Protein AF-A0A922IFY7-F1 (afdb_monomer_lite)

Foldseek 3Di:
DDPVVLVVVLVVLVVVLVVLVVVLVVLLVVLVVLVVVLVVVVVVVVVVVVVPPPDDDDDVVVVVVVVNVVVSVVSNVVSVVSVVVSVCCCVVPNVVSVVVSVVSVVLVVVLVVVVVVLVVVLVVLVVVLVVLVVQLVVLVVVCVVDVDPVSVVSNVVSVVSNVVSVVVSVVSVCCCVPPVVVVSVVVD

Organism: Schistosoma haematobium (NCBI:txid6185)

Secondary structure (DSSP, 8-state):
--HHHHHHHHHHHHHHHHHHHHHHHHHHHHHHHHHHHHHHHHHHHHHHHHHHTT----THHHHHHHHHHHHHHHHHHHHHHHHHHHHHHIIIIIHHHHHHHHHHHHHHHHHHHHHHHHHHHHHHHHHHHHHHHHHHHHHHHHHHHS--HHHHHHHHHHHHHHHHHHHHHHHHHHHIIIIIHHHHHH--

Radius of gyration: 38.63 Å; chains: 1; bounding box: 82×22×113 Å

Sequence (188 aa):
MNAYCFTYLFTINYLVVSVIEQMTDARQSYSIAIKNICQSFKESVEKVESIKKDSDTNNNNEILYNFWHVFIEKFQNEAELHENVIQETKAKVVTPLQCIVKHRRQQISRLKAFRTSTDYTLKECAEKVNELQSNYAEMYRIHREILQTKAIKDLLNAHNSYVLQLHMTNAMKAYYHKFVLPQLMQVS

Structure (mmCIF, N/CA/C/O backbone):
data_AF-A0A922IFY7-F1
#
_entry.id   AF-A0A922IFY7-F1
#
loop_
_atom_site.group_PDB
_atom_site.id
_atom_site.type_symbol
_atom_site.label_atom_id
_atom_site.label_alt_id
_atom_site.label_comp_id
_atom_site.label_asym_id
_atom_site.label_entity_id
_atom_site.label_seq_id
_atom_site.pdbx_PDB_ins_code
_atom_site.Cartn_x
_atom_site.Cartn_y
_atom_site.Cartn_z
_atom_site.occupancy
_atom_site.B_iso_or_equiv
_atom_site.auth_seq_id
_atom_site.auth_comp_id
_atom_site.auth_asym_id
_atom_site.auth_atom_id
_atom_site.pdbx_PDB_model_num
ATOM 1 N N . MET A 1 1 ? -7.339 4.332 -17.441 1.00 44.00 1 MET A N 1
ATOM 2 C CA . MET A 1 1 ? -7.991 4.231 -16.118 1.00 44.00 1 MET A CA 1
ATOM 3 C C . MET A 1 1 ? -7.113 4.983 -15.127 1.00 44.00 1 MET A C 1
ATOM 5 O O . MET A 1 1 ? -5.921 4.726 -15.070 1.00 44.00 1 MET A O 1
ATOM 9 N N . ASN A 1 2 ? -7.650 6.055 -14.548 1.00 42.38 2 ASN A N 1
ATOM 10 C CA . ASN A 1 2 ? -6.908 7.256 -14.154 1.00 42.38 2 ASN A CA 1
ATOM 11 C C . ASN A 1 2 ? -6.213 7.153 -12.786 1.00 42.38 2 ASN A C 1
ATOM 13 O O . ASN A 1 2 ? -6.833 6.719 -11.821 1.00 42.38 2 ASN A O 1
ATOM 17 N N . ALA A 1 3 ? -4.989 7.687 -12.671 1.00 49.66 3 ALA A N 1
ATOM 18 C CA . ALA A 1 3 ? -4.271 7.881 -11.399 1.00 49.66 3 ALA A CA 1
ATOM 19 C C . ALA A 1 3 ? -5.111 8.615 -10.329 1.00 49.66 3 ALA A C 1
ATOM 21 O O . ALA A 1 3 ? -4.930 8.390 -9.135 1.00 49.66 3 ALA A O 1
ATOM 22 N N . TYR A 1 4 ? -6.076 9.426 -10.773 1.00 49.81 4 TYR A N 1
ATOM 23 C CA . TYR A 1 4 ? -7.080 10.103 -9.951 1.00 49.81 4 TYR A CA 1
ATOM 24 C C . TYR A 1 4 ? -8.018 9.151 -9.198 1.00 49.81 4 TYR A C 1
ATOM 26 O O . TYR A 1 4 ? -8.420 9.451 -8.081 1.00 49.81 4 TYR A O 1
ATOM 34 N N . CYS A 1 5 ? -8.350 7.991 -9.770 1.00 53.47 5 CYS A N 1
ATOM 35 C CA . CYS A 1 5 ? -9.208 7.005 -9.114 1.00 53.47 5 CYS A CA 1
ATOM 36 C C . CYS A 1 5 ? -8.486 6.366 -7.913 1.00 53.47 5 CYS A C 1
ATOM 38 O O . CYS A 1 5 ? -9.091 6.122 -6.873 1.00 53.47 5 CYS A O 1
ATOM 40 N N . PHE A 1 6 ? -7.164 6.196 -8.023 1.00 57.84 6 PHE A N 1
ATOM 41 C CA . PHE A 1 6 ? -6.330 5.563 -7.002 1.00 57.84 6 PHE A CA 1
ATOM 42 C C . PHE A 1 6 ? -6.061 6.456 -5.791 1.00 57.84 6 PHE A C 1
ATOM 44 O O . PHE A 1 6 ? -6.159 6.014 -4.647 1.00 57.84 6 PHE A O 1
ATOM 51 N N . THR A 1 7 ? -5.755 7.734 -6.029 1.00 63.16 7 THR A N 1
ATOM 52 C CA . THR A 1 7 ? -5.649 8.727 -4.954 1.00 63.16 7 THR A CA 1
ATOM 53 C C . THR A 1 7 ? -6.988 8.935 -4.261 1.00 63.16 7 THR A C 1
ATOM 55 O O . THR A 1 7 ? -7.019 9.012 -3.039 1.00 63.16 7 THR A O 1
ATOM 58 N N . TYR A 1 8 ? -8.092 8.950 -5.008 1.00 65.56 8 TYR A N 1
ATOM 59 C CA . TYR A 1 8 ? -9.428 9.123 -4.444 1.00 65.56 8 TYR A CA 1
ATOM 60 C C . TYR A 1 8 ? -9.837 7.954 -3.535 1.00 65.56 8 TYR A C 1
ATOM 62 O O . TYR A 1 8 ? -10.227 8.174 -2.389 1.00 65.56 8 TYR A O 1
ATOM 70 N N . LEU A 1 9 ? -9.651 6.707 -3.985 1.00 65.69 9 LEU A N 1
ATOM 71 C CA . LEU A 1 9 ? -9.907 5.515 -3.168 1.00 65.69 9 LEU A CA 1
ATOM 72 C C . LEU A 1 9 ? -9.020 5.463 -1.918 1.00 65.69 9 LEU A C 1
ATOM 74 O O . LEU A 1 9 ? -9.498 5.093 -0.847 1.00 65.69 9 LEU A O 1
ATOM 78 N N . PHE A 1 10 ? -7.743 5.838 -2.022 1.00 69.81 10 PHE A N 1
ATOM 79 C CA . PHE A 1 10 ? -6.849 5.892 -0.864 1.00 69.81 10 PHE A CA 1
ATOM 80 C C . PHE A 1 10 ? -7.310 6.933 0.167 1.00 69.81 10 PHE A C 1
ATOM 82 O O . PHE A 1 10 ? -7.395 6.619 1.355 1.00 69.81 10 PHE A O 1
ATOM 89 N N . THR A 1 11 ? -7.672 8.136 -0.286 1.00 75.44 11 THR A N 1
ATOM 90 C CA . THR A 1 11 ? -8.198 9.203 0.575 1.00 75.44 11 THR A CA 1
ATOM 91 C C . THR A 1 11 ? -9.499 8.789 1.256 1.00 75.44 11 THR A C 1
ATOM 93 O O . THR A 1 11 ? -9.649 9.021 2.451 1.00 75.44 11 THR A O 1
ATOM 96 N N . ILE A 1 12 ? -10.406 8.114 0.541 1.00 80.00 12 ILE A N 1
ATOM 97 C CA . ILE A 1 12 ? -11.648 7.593 1.129 1.00 80.00 12 ILE A CA 1
ATOM 98 C C . ILE A 1 12 ? -11.349 6.569 2.223 1.00 80.00 12 ILE A C 1
ATOM 100 O O . ILE A 1 12 ? -11.901 6.674 3.310 1.00 80.00 12 ILE A O 1
ATOM 104 N N . ASN A 1 13 ? -10.464 5.598 1.977 1.00 79.81 13 ASN A N 1
ATOM 105 C CA . ASN A 1 13 ? -10.157 4.575 2.983 1.00 79.81 13 ASN A CA 1
ATOM 106 C C . ASN A 1 13 ? -9.519 5.181 4.242 1.00 79.81 13 ASN A C 1
ATOM 108 O O . ASN A 1 13 ? -9.856 4.781 5.352 1.00 79.81 13 ASN A O 1
ATOM 112 N N . TYR A 1 14 ? -8.636 6.170 4.081 1.00 82.31 14 TYR A N 1
ATOM 113 C CA . TYR A 1 14 ? -8.057 6.893 5.213 1.00 82.31 14 TYR A CA 1
ATOM 114 C C . TYR A 1 14 ? -9.114 7.696 5.986 1.00 82.31 14 TYR A C 1
ATOM 116 O O . TYR A 1 14 ? -9.152 7.652 7.214 1.00 82.31 14 TYR A O 1
ATOM 124 N N . LEU A 1 15 ? -10.002 8.389 5.267 1.00 86.88 15 LEU A N 1
ATOM 125 C CA . LEU A 1 15 ? -11.100 9.145 5.862 1.00 86.88 15 LEU A CA 1
ATOM 126 C C . LEU A 1 15 ? -12.041 8.230 6.652 1.00 86.88 15 LEU A C 1
ATOM 128 O O . LEU A 1 15 ? -12.399 8.555 7.777 1.00 86.88 15 LEU A O 1
ATOM 132 N N . VAL A 1 16 ? -12.396 7.069 6.096 1.00 86.50 16 VAL A N 1
ATOM 133 C CA . VAL A 1 16 ? -13.258 6.082 6.759 1.00 86.50 16 VAL A CA 1
ATOM 134 C C . VAL A 1 16 ? -12.623 5.580 8.055 1.00 86.50 16 VAL A C 1
ATOM 136 O O . VAL A 1 16 ? -13.303 5.560 9.076 1.00 86.50 16 VAL A O 1
ATOM 139 N N . VAL A 1 17 ? -11.327 5.240 8.055 1.00 88.19 17 VAL A N 1
ATOM 140 C CA . VAL A 1 17 ? -10.617 4.847 9.288 1.00 88.19 17 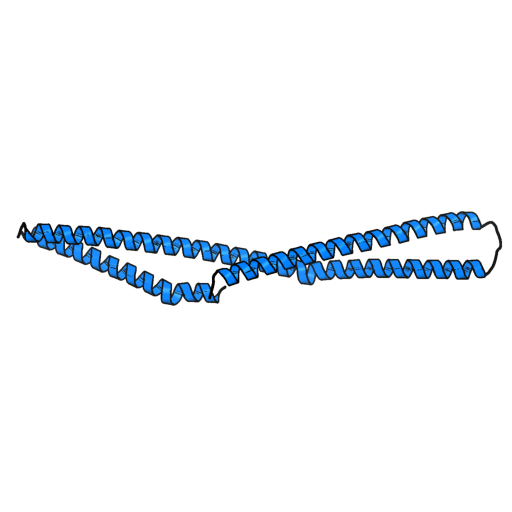VAL A CA 1
ATOM 141 C C . VAL A 1 17 ? -10.680 5.964 10.331 1.00 88.19 17 VAL A C 1
ATOM 143 O O . VAL A 1 17 ? -11.059 5.705 11.468 1.00 88.19 17 VAL A O 1
ATOM 146 N N . SER A 1 18 ? -10.398 7.207 9.931 1.00 88.94 18 SER A N 1
ATOM 147 C CA . SER A 1 18 ? -10.428 8.356 10.843 1.00 88.94 18 SER A CA 1
ATOM 148 C C . SER A 1 18 ? -11.821 8.625 11.421 1.00 88.94 18 SER A C 1
ATOM 150 O O . SER A 1 18 ? -11.948 8.921 12.607 1.00 88.94 18 SER A O 1
ATOM 152 N N . VAL A 1 19 ? -12.878 8.500 10.612 1.00 90.81 19 VAL A N 1
ATOM 153 C CA . VAL A 1 19 ? -14.264 8.657 11.079 1.00 90.81 19 VAL A CA 1
ATOM 154 C C . VAL A 1 19 ? -14.625 7.555 12.075 1.00 90.81 19 VAL A C 1
ATOM 156 O O . VAL A 1 19 ? -15.218 7.844 13.110 1.00 90.81 19 VAL A O 1
ATOM 159 N N . ILE A 1 20 ? -14.246 6.303 11.803 1.00 90.50 20 ILE A N 1
ATOM 160 C CA . ILE A 1 20 ? -14.529 5.179 12.707 1.00 90.50 20 ILE A CA 1
ATOM 161 C C . ILE A 1 20 ? -13.778 5.344 14.032 1.00 90.50 20 ILE A C 1
ATOM 163 O O . ILE A 1 20 ? -14.362 5.092 15.085 1.00 90.50 20 ILE A O 1
ATOM 167 N N . GLU A 1 21 ? -12.525 5.799 14.009 1.00 89.56 21 GLU A N 1
ATOM 168 C CA . GLU A 1 21 ? -11.759 6.115 15.222 1.00 89.56 21 GLU A CA 1
ATOM 169 C C . GLU A 1 21 ? -12.470 7.188 16.057 1.00 89.56 21 GLU A C 1
ATOM 171 O O . GLU A 1 21 ? -12.775 6.940 17.221 1.00 89.56 21 GLU A O 1
ATOM 176 N N . GLN A 1 22 ? -12.874 8.305 15.444 1.00 91.31 22 GLN A N 1
ATOM 177 C CA . GLN A 1 22 ? -13.623 9.366 16.131 1.00 91.31 22 GLN A CA 1
ATOM 178 C C . GLN A 1 22 ? -14.954 8.871 16.720 1.00 91.31 22 GLN A C 1
ATOM 180 O O . GLN A 1 22 ? -15.304 9.212 17.849 1.00 91.31 22 GLN A O 1
ATOM 185 N N . MET A 1 23 ? -15.700 8.040 15.983 1.00 90.38 23 MET A N 1
ATOM 186 C CA . MET A 1 23 ? -16.936 7.429 16.492 1.00 90.38 23 MET A CA 1
ATOM 187 C C . MET A 1 23 ? -16.667 6.500 17.678 1.00 90.38 23 MET A C 1
ATOM 189 O O . MET A 1 23 ? -17.475 6.423 18.605 1.00 90.38 23 MET A O 1
ATOM 193 N N . THR A 1 24 ? -15.547 5.783 17.644 1.00 91.44 24 THR A N 1
ATOM 194 C CA . THR A 1 24 ? -15.147 4.858 18.703 1.00 91.44 24 THR A CA 1
ATOM 195 C C . THR A 1 24 ? -14.728 5.619 19.960 1.00 91.44 24 THR A C 1
ATOM 197 O O . THR A 1 24 ? -15.157 5.260 21.054 1.00 91.44 24 THR A O 1
ATOM 200 N N . ASP A 1 25 ? -13.988 6.716 19.808 1.00 91.50 25 ASP A N 1
ATOM 201 C CA . ASP A 1 25 ? -13.590 7.596 20.909 1.00 91.50 25 ASP A CA 1
ATOM 202 C C . ASP A 1 25 ? -14.804 8.270 21.559 1.00 91.50 25 ASP A C 1
ATOM 204 O O . ASP A 1 25 ? -14.934 8.271 22.783 1.00 91.50 25 ASP A O 1
ATOM 208 N N . ALA A 1 26 ? -15.758 8.753 20.757 1.00 92.31 26 ALA A N 1
ATOM 209 C CA . ALA A 1 26 ? -17.004 9.320 21.271 1.00 92.31 26 ALA A CA 1
ATOM 210 C C . ALA A 1 26 ? -17.813 8.295 22.089 1.00 92.31 26 ALA A C 1
ATOM 212 O O . ALA A 1 26 ? -18.315 8.610 23.172 1.00 92.31 26 ALA A O 1
ATOM 213 N N . ARG A 1 27 ? -17.905 7.045 21.610 1.00 91.12 27 ARG A N 1
ATOM 214 C CA . ARG A 1 27 ? -18.545 5.947 22.358 1.00 91.12 27 ARG A CA 1
ATOM 215 C C . ARG A 1 27 ? -17.790 5.620 23.647 1.00 91.12 27 ARG A C 1
ATOM 217 O O . ARG A 1 27 ? -18.432 5.347 24.658 1.00 91.12 27 ARG A O 1
ATOM 224 N N . GLN A 1 28 ? -16.458 5.672 23.629 1.00 92.62 28 GLN A N 1
ATOM 225 C CA . GLN A 1 28 ? -15.626 5.447 24.812 1.00 92.62 28 GLN A CA 1
ATOM 226 C C . GLN A 1 28 ? -15.921 6.503 25.881 1.00 92.62 28 GLN A C 1
ATOM 228 O O . GLN A 1 28 ? -16.179 6.158 27.033 1.00 92.62 28 GLN A O 1
ATOM 233 N N . SER A 1 29 ? -15.950 7.785 25.497 1.00 93.50 29 SER A N 1
ATOM 234 C CA . SER A 1 29 ? -16.289 8.883 26.408 1.00 93.50 29 SER A CA 1
ATOM 235 C C . SER A 1 29 ? -17.688 8.726 27.005 1.00 93.50 29 SER A C 1
ATOM 237 O O . SER A 1 29 ? -17.866 8.933 28.204 1.00 93.50 29 SER A O 1
ATOM 239 N N . TYR A 1 30 ? -18.667 8.308 26.197 1.00 91.75 30 TYR A N 1
ATOM 240 C CA . TYR A 1 30 ? -20.029 8.039 26.660 1.00 91.75 30 TYR A CA 1
ATOM 241 C C . TYR A 1 30 ? -20.092 6.890 27.680 1.00 91.75 30 TYR A C 1
ATOM 243 O O . TYR A 1 30 ? -20.661 7.061 28.759 1.00 91.75 30 TYR A O 1
ATOM 251 N N . SER A 1 31 ? -19.457 5.748 27.384 1.00 93.31 31 SER A N 1
ATOM 252 C CA . SER A 1 31 ? -19.405 4.598 28.302 1.00 93.31 31 SER A CA 1
ATOM 253 C C . SER A 1 31 ? -18.751 4.972 29.639 1.00 93.31 31 SER A C 1
ATOM 255 O O . SER A 1 31 ? -19.282 4.649 30.703 1.00 93.31 31 SER A O 1
ATOM 257 N N . ILE A 1 32 ? -17.644 5.724 29.604 1.00 93.44 32 ILE A N 1
ATOM 258 C CA . ILE A 1 32 ? -16.958 6.210 30.812 1.00 93.44 32 ILE A CA 1
ATOM 259 C C . ILE A 1 32 ? -17.870 7.135 31.628 1.00 93.44 32 ILE A C 1
ATOM 261 O O . ILE A 1 32 ? -17.966 6.979 32.845 1.00 93.44 32 ILE A O 1
ATOM 265 N N . ALA A 1 33 ? -18.568 8.070 30.977 1.00 94.31 33 ALA A N 1
ATOM 266 C CA . ALA A 1 33 ? -19.476 8.986 31.662 1.00 94.31 33 ALA A CA 1
ATOM 267 C C . ALA A 1 33 ? -20.602 8.236 32.391 1.00 94.31 33 ALA A C 1
ATOM 269 O O . ALA A 1 33 ? -20.863 8.518 33.561 1.00 94.31 33 ALA A O 1
ATOM 270 N N . ILE A 1 34 ? -21.217 7.238 31.746 1.00 92.25 34 ILE A N 1
ATOM 271 C CA . ILE A 1 34 ? -22.254 6.413 32.381 1.00 92.25 34 ILE A CA 1
ATOM 272 C C . ILE A 1 34 ? -21.694 5.627 33.564 1.00 92.25 34 ILE A C 1
ATOM 274 O O . ILE A 1 34 ? -22.312 5.623 34.630 1.00 92.25 34 ILE A O 1
ATOM 278 N N . LYS A 1 35 ? -20.526 4.990 33.410 1.00 91.81 35 LYS A N 1
ATOM 279 C CA . LYS A 1 35 ? -19.884 4.237 34.500 1.00 91.81 3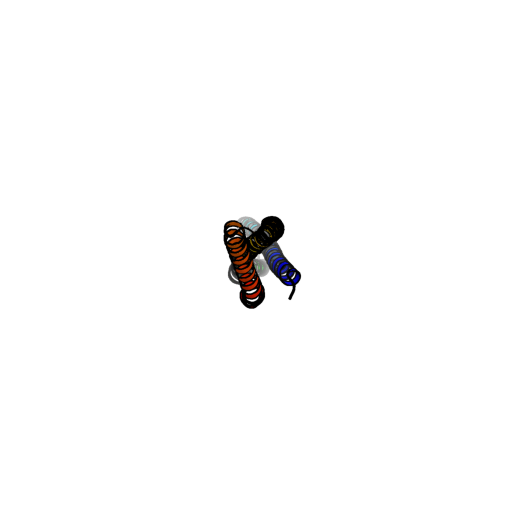5 LYS A CA 1
ATOM 280 C C . LYS A 1 35 ? -19.636 5.125 35.718 1.00 91.81 35 LYS A C 1
ATOM 282 O O . LYS A 1 35 ? -19.969 4.722 36.829 1.00 91.81 35 LYS A O 1
ATOM 287 N N . ASN A 1 36 ? -19.147 6.346 35.504 1.00 92.75 36 ASN A N 1
ATOM 288 C CA . ASN A 1 36 ? -18.911 7.312 36.577 1.00 92.75 36 ASN A CA 1
ATOM 289 C C . ASN A 1 36 ? -20.211 7.727 37.277 1.00 92.75 36 ASN A C 1
ATOM 291 O O . ASN A 1 36 ? -20.264 7.716 38.502 1.00 92.75 36 ASN A O 1
ATOM 295 N N . ILE A 1 37 ? -21.272 8.035 36.521 1.00 91.69 37 ILE A N 1
ATOM 296 C CA . ILE A 1 37 ? -22.585 8.385 37.092 1.00 91.69 37 ILE A CA 1
ATOM 297 C C . ILE A 1 37 ? -23.132 7.225 37.930 1.00 91.69 37 ILE A C 1
ATOM 299 O O . ILE A 1 37 ? -23.565 7.434 39.064 1.00 91.69 37 ILE A O 1
ATOM 303 N N . CYS A 1 38 ? -23.073 5.999 37.403 1.00 90.44 38 CYS A N 1
ATOM 304 C CA . CYS A 1 38 ? -23.529 4.809 38.117 1.00 90.44 38 CYS A CA 1
ATOM 305 C C . CYS A 1 38 ? -22.735 4.590 39.411 1.00 90.44 38 CYS A C 1
ATOM 307 O O . CYS A 1 38 ? -23.323 4.273 40.442 1.00 90.44 38 CYS A O 1
ATOM 309 N N . GLN A 1 39 ? -21.416 4.788 39.369 1.00 89.88 39 GLN A N 1
ATOM 310 C CA . GLN A 1 39 ? -20.538 4.647 40.528 1.00 89.88 39 GLN A CA 1
ATOM 311 C C . GLN A 1 39 ? -20.835 5.704 41.600 1.00 89.88 39 GLN A C 1
ATOM 313 O O . GLN A 1 39 ? -21.054 5.355 42.757 1.00 89.88 39 GLN A O 1
ATOM 318 N N . SER A 1 40 ? -20.935 6.982 41.219 1.00 89.50 40 SER A N 1
ATOM 319 C CA . SER A 1 40 ? -21.286 8.062 42.151 1.00 89.50 40 SER A CA 1
ATOM 320 C C . SER A 1 40 ? -22.664 7.856 42.782 1.00 89.50 40 SER A C 1
ATOM 322 O O . SER A 1 40 ? -22.859 8.147 43.964 1.00 89.50 40 SER A O 1
ATOM 324 N N . PHE A 1 41 ? -23.628 7.340 42.014 1.00 86.44 41 PHE A N 1
ATOM 325 C CA . PHE A 1 41 ? -24.951 7.024 42.536 1.00 86.44 41 PHE A CA 1
ATOM 326 C C . PHE A 1 41 ? -24.907 5.866 43.543 1.00 86.44 41 PHE A C 1
ATOM 328 O O . PHE A 1 41 ? -25.467 6.009 44.628 1.00 86.44 41 PHE A O 1
ATOM 335 N N . LYS A 1 42 ? -24.190 4.769 43.247 1.00 85.31 42 LYS A N 1
ATOM 336 C CA . LYS A 1 42 ? -23.995 3.652 44.193 1.00 85.31 42 LYS A CA 1
ATOM 337 C C . LYS A 1 42 ? -23.375 4.121 45.509 1.00 85.31 42 LYS A C 1
ATOM 339 O O . LYS A 1 42 ? -23.936 3.860 46.567 1.00 85.31 42 LYS A O 1
ATOM 344 N N . GLU A 1 43 ? -22.300 4.903 45.442 1.00 85.81 43 GLU A N 1
ATOM 345 C CA . GLU A 1 43 ? -21.640 5.467 46.628 1.00 85.81 43 GLU A CA 1
ATOM 346 C C . GLU A 1 43 ? -22.567 6.376 47.446 1.00 85.81 43 GLU A C 1
ATOM 348 O O . GLU A 1 43 ? -22.477 6.436 48.672 1.00 85.81 43 GLU A O 1
ATOM 353 N N . SER A 1 44 ? -23.461 7.106 46.776 1.00 82.88 44 SER A N 1
ATOM 354 C CA . SER A 1 44 ? -24.429 7.984 47.437 1.00 82.88 44 SER A CA 1
ATOM 355 C C . SER A 1 44 ? -25.526 7.178 48.136 1.00 82.88 44 SER A C 1
ATOM 357 O O . SER A 1 44 ? -25.915 7.517 49.252 1.00 82.88 44 SER A O 1
ATOM 359 N N . VAL A 1 45 ? -25.992 6.093 47.513 1.00 76.38 45 VAL A N 1
ATOM 360 C CA . VAL A 1 45 ? -26.980 5.176 48.095 1.00 76.38 45 VAL A CA 1
ATOM 361 C C . VAL A 1 45 ? -26.399 4.435 49.301 1.00 76.38 45 VAL A C 1
ATOM 363 O O . VAL A 1 45 ? -27.013 4.473 50.363 1.00 76.38 45 VAL A O 1
ATOM 366 N N . GLU A 1 46 ? -25.193 3.867 49.198 1.00 76.12 46 GLU A N 1
ATOM 367 C CA . GLU A 1 46 ? -24.513 3.171 50.308 1.00 76.12 46 GLU A CA 1
ATOM 368 C C . GLU A 1 46 ? -24.274 4.095 51.519 1.00 76.12 46 GLU A C 1
ATOM 370 O O . GLU A 1 46 ? -24.460 3.702 52.677 1.00 76.12 46 GLU A O 1
ATOM 375 N N . LYS A 1 47 ? -23.933 5.369 51.270 1.00 74.00 47 LYS A N 1
ATOM 376 C CA . LYS A 1 47 ? -23.823 6.390 52.326 1.00 74.00 47 LYS A CA 1
ATOM 377 C C . LYS A 1 47 ? -25.157 6.647 53.023 1.00 74.00 47 LYS A C 1
ATOM 379 O O . LYS A 1 47 ? -25.180 6.772 54.240 1.00 74.00 47 LYS A O 1
ATOM 384 N N . VAL A 1 48 ? -26.267 6.702 52.291 1.00 69.06 48 VAL A N 1
ATOM 385 C CA . VAL A 1 48 ? -27.604 6.908 52.878 1.00 69.06 48 VAL A CA 1
ATOM 386 C C . VAL A 1 48 ? -28.088 5.658 53.622 1.00 69.06 48 VAL A C 1
ATOM 388 O O . VAL A 1 48 ? -28.767 5.771 54.641 1.00 69.06 48 VAL A O 1
ATOM 391 N N . GLU A 1 49 ? -27.713 4.467 53.159 1.00 63.78 49 GLU A N 1
ATOM 392 C CA . GLU A 1 49 ? -28.051 3.187 53.789 1.00 63.78 49 GLU A CA 1
ATOM 393 C C . GLU A 1 49 ? -27.338 2.989 55.132 1.00 63.78 49 GLU A C 1
ATOM 395 O O . GLU A 1 49 ? -27.955 2.546 56.101 1.00 63.78 49 GLU A O 1
ATOM 400 N N . SER A 1 50 ? -26.067 3.395 55.231 1.00 59.88 50 SER A N 1
ATOM 401 C CA . SER A 1 50 ? -25.331 3.362 56.505 1.00 59.88 50 SER A CA 1
ATOM 402 C C . SER A 1 50 ? -25.927 4.286 57.577 1.00 59.88 50 SER A C 1
ATOM 404 O O . SER A 1 50 ? -25.764 4.011 58.762 1.00 59.88 50 SER A O 1
ATOM 406 N N . ILE A 1 51 ? -26.681 5.317 57.175 1.00 58.72 51 ILE A N 1
ATOM 407 C CA . ILE A 1 51 ? -27.392 6.250 58.067 1.00 58.72 51 ILE A CA 1
ATOM 408 C C . ILE A 1 51 ? -28.769 5.703 58.505 1.00 58.72 51 ILE A C 1
ATOM 410 O O . ILE A 1 51 ? -29.273 6.083 59.556 1.00 58.72 51 ILE A O 1
ATOM 414 N N . LYS A 1 52 ? -29.400 4.810 57.725 1.00 57.16 52 LYS A N 1
ATOM 415 C CA . LYS A 1 52 ? -30.782 4.331 57.954 1.00 57.16 52 LYS A CA 1
ATOM 416 C C . LYS A 1 52 ? -30.912 3.022 58.742 1.00 57.16 52 LYS A C 1
ATOM 418 O O . LYS A 1 52 ? -32.037 2.616 59.022 1.00 57.16 52 LYS A O 1
ATOM 423 N N . LYS A 1 53 ? -29.809 2.379 59.141 1.00 52.75 53 LYS A N 1
ATOM 424 C CA . LYS A 1 53 ? -29.841 1.157 59.976 1.00 52.75 53 LYS A CA 1
ATOM 425 C C . LYS A 1 53 ? -30.470 1.346 61.370 1.00 52.75 53 LYS A C 1
ATOM 427 O O . LYS A 1 53 ? -30.681 0.349 62.050 1.00 52.75 53 LYS A O 1
ATOM 432 N N . ASP A 1 54 ? -30.830 2.573 61.748 1.00 50.38 54 ASP A N 1
ATOM 433 C CA . ASP A 1 54 ? -31.406 2.913 63.055 1.00 50.38 54 ASP A CA 1
ATOM 434 C C . ASP A 1 54 ? -32.940 3.092 63.074 1.00 50.38 54 ASP A C 1
ATOM 436 O O . ASP A 1 54 ? -33.498 3.370 64.135 1.00 50.38 54 ASP A O 1
ATOM 440 N N . SER A 1 55 ? -33.667 2.940 61.955 1.00 54.03 55 SER A N 1
ATOM 441 C CA . SER A 1 55 ? -35.129 3.143 61.959 1.00 54.03 55 SER A CA 1
ATOM 442 C C . SER A 1 55 ? -35.913 2.110 61.148 1.00 54.03 55 SER A C 1
ATOM 444 O O . SER A 1 55 ? -35.818 2.067 59.920 1.00 54.03 55 SER A O 1
ATOM 446 N N . ASP A 1 56 ? -36.764 1.350 61.841 1.00 52.69 56 ASP A N 1
ATOM 447 C CA . ASP A 1 56 ? -37.789 0.473 61.274 1.00 52.69 56 ASP A CA 1
ATOM 448 C C . ASP A 1 56 ? -38.779 1.271 60.412 1.00 52.69 56 ASP A C 1
ATOM 450 O O . ASP A 1 56 ? -39.676 1.953 60.916 1.00 52.69 56 ASP A O 1
ATOM 454 N N . THR A 1 57 ? -38.638 1.225 59.083 1.00 52.94 57 THR A N 1
ATOM 455 C CA . THR A 1 57 ? -39.678 1.725 58.169 1.00 52.94 57 THR A CA 1
ATOM 456 C C . THR A 1 57 ? -39.660 1.022 56.799 1.00 52.94 57 THR A C 1
ATOM 458 O O . THR A 1 57 ? -38.960 1.430 55.878 1.00 52.94 57 THR A O 1
ATOM 461 N N . ASN A 1 58 ? -40.563 0.043 56.663 1.00 59.75 58 ASN A N 1
ATOM 462 C CA . ASN A 1 58 ? -41.645 0.005 55.665 1.00 59.75 58 ASN A CA 1
ATOM 463 C C . ASN A 1 58 ? -41.329 -0.361 54.185 1.00 59.75 58 ASN A C 1
ATOM 465 O O . ASN A 1 58 ? -40.567 0.303 53.487 1.00 59.75 58 ASN A O 1
ATOM 469 N N . ASN A 1 59 ? -42.076 -1.359 53.696 1.00 61.34 59 ASN A N 1
ATOM 470 C CA . ASN A 1 59 ? -42.068 -2.056 52.393 1.00 61.34 59 ASN A CA 1
ATOM 471 C C . ASN A 1 59 ? -41.925 -1.152 51.134 1.00 61.34 59 ASN A C 1
ATOM 473 O O . ASN A 1 59 ? -41.344 -1.540 50.125 1.00 61.34 59 ASN A O 1
ATOM 477 N N . ASN A 1 60 ? -42.390 0.102 51.188 1.00 65.19 60 ASN A N 1
ATOM 478 C CA . ASN A 1 60 ? -42.255 1.061 50.078 1.00 65.19 60 ASN A CA 1
ATOM 479 C C . ASN A 1 60 ? -40.805 1.517 49.829 1.00 65.19 60 ASN A C 1
ATOM 481 O O . ASN A 1 60 ? -40.450 1.823 48.690 1.00 65.19 60 ASN A O 1
ATOM 485 N N . ASN A 1 61 ? -39.962 1.556 50.867 1.00 73.44 61 ASN A N 1
ATOM 486 C CA . ASN A 1 61 ? -38.540 1.881 50.721 1.00 73.44 61 ASN A CA 1
ATOM 487 C C . ASN A 1 61 ? -37.784 0.765 49.988 1.00 73.44 61 ASN A C 1
ATOM 489 O O . ASN A 1 61 ? -36.876 1.055 49.213 1.00 73.44 61 ASN A O 1
ATOM 493 N N . GLU A 1 62 ? -38.199 -0.487 50.182 1.00 75.75 62 GLU A N 1
ATOM 494 C CA . GLU A 1 62 ? -37.628 -1.662 49.522 1.00 75.75 62 GLU A CA 1
ATOM 495 C C . GLU A 1 62 ? -37.980 -1.692 48.027 1.00 75.75 62 GLU A C 1
ATOM 497 O O . GLU A 1 62 ? -37.107 -1.907 47.188 1.00 75.75 62 GLU A O 1
ATOM 502 N N . ILE A 1 63 ? -39.227 -1.357 47.668 1.00 81.50 63 ILE A N 1
ATOM 503 C CA . ILE A 1 63 ? -39.653 -1.216 46.264 1.00 81.50 63 ILE A CA 1
ATOM 504 C C . ILE A 1 63 ? -38.861 -0.108 45.557 1.00 81.50 63 ILE A C 1
ATOM 506 O O . ILE A 1 63 ? -38.383 -0.307 44.438 1.00 81.50 63 ILE A O 1
ATOM 510 N N . LEU A 1 64 ? -38.701 1.054 46.201 1.00 79.50 64 LEU A N 1
ATOM 511 C CA . LEU A 1 64 ? -37.941 2.166 45.630 1.00 79.50 64 LEU A CA 1
ATOM 512 C C . LEU A 1 64 ? -36.467 1.781 45.441 1.00 79.50 64 LEU A C 1
ATOM 514 O O . LEU A 1 64 ? -35.887 2.051 44.394 1.00 79.50 64 LEU A O 1
ATOM 518 N N . TYR A 1 65 ? -35.874 1.116 46.435 1.00 79.56 65 TYR A N 1
ATOM 519 C CA . TYR A 1 65 ? -34.495 0.635 46.396 1.00 79.56 65 TYR A CA 1
ATOM 520 C C . TYR A 1 65 ? -34.272 -0.387 45.276 1.00 79.56 65 TYR A C 1
ATOM 522 O O . TYR A 1 65 ? -33.309 -0.276 44.520 1.00 79.56 65 TYR A O 1
ATOM 530 N N . ASN A 1 66 ? -35.203 -1.328 45.106 1.00 83.25 66 ASN A N 1
ATOM 531 C CA . ASN A 1 66 ? -35.172 -2.291 44.010 1.00 83.25 66 ASN A CA 1
ATOM 532 C C . ASN A 1 66 ? -35.268 -1.591 42.641 1.00 83.25 66 ASN A C 1
ATOM 534 O O . ASN A 1 66 ? -34.494 -1.888 41.734 1.00 83.25 66 ASN A O 1
ATOM 538 N N . PHE A 1 67 ? -36.148 -0.592 42.499 1.00 86.25 67 PHE A N 1
ATOM 539 C CA . PHE A 1 67 ? -36.237 0.205 41.272 1.00 86.25 67 PHE A CA 1
ATOM 540 C C . PHE A 1 67 ? -34.916 0.921 40.950 1.00 86.25 67 PHE A C 1
ATOM 542 O O . PHE A 1 67 ? -34.460 0.888 39.806 1.00 86.25 67 PHE A O 1
ATOM 549 N N . TRP A 1 68 ? -34.272 1.523 41.954 1.00 85.25 68 TRP A N 1
ATOM 550 C CA . TRP A 1 68 ? -32.965 2.165 41.795 1.00 85.25 68 TRP A CA 1
ATOM 551 C C . TRP A 1 68 ? -31.865 1.177 41.405 1.00 85.25 68 TRP A C 1
ATOM 553 O O . TRP A 1 68 ? -31.075 1.481 40.512 1.00 85.25 68 TRP A O 1
ATOM 563 N N . HIS A 1 69 ? -31.829 -0.008 42.019 1.00 84.81 69 HIS A N 1
ATOM 564 C CA . HIS A 1 69 ? -30.873 -1.057 41.655 1.00 84.81 69 HIS A CA 1
ATOM 565 C C . HIS A 1 69 ? -31.041 -1.502 40.210 1.00 84.81 69 HIS A C 1
ATOM 567 O O . HIS A 1 69 ? -30.072 -1.468 39.455 1.00 84.81 69 HIS A O 1
ATOM 573 N N . VAL A 1 70 ? -32.269 -1.827 39.796 1.00 89.56 70 VAL A N 1
ATOM 574 C CA . VAL A 1 70 ? -32.563 -2.226 38.411 1.00 89.56 70 VAL A CA 1
ATOM 575 C C . VAL A 1 70 ? -32.202 -1.105 37.434 1.00 89.56 70 VAL A C 1
ATOM 577 O O . VAL A 1 70 ? -31.625 -1.367 36.381 1.00 89.56 70 VAL A O 1
ATOM 580 N N . PHE A 1 71 ? -32.495 0.153 37.773 1.00 87.94 71 PHE A N 1
ATOM 581 C CA . PHE A 1 71 ? -32.121 1.301 36.948 1.00 87.94 71 PHE A CA 1
ATOM 582 C C . PHE A 1 71 ? -30.599 1.389 36.750 1.00 87.94 71 PHE A C 1
ATOM 584 O O . PHE A 1 71 ? -30.131 1.482 35.615 1.00 87.94 71 PHE A O 1
ATOM 591 N N . ILE A 1 72 ? -29.818 1.307 37.828 1.00 89.81 72 ILE A N 1
ATOM 592 C CA . ILE A 1 72 ? -28.352 1.373 37.759 1.00 89.81 72 ILE A CA 1
ATOM 593 C C . ILE A 1 72 ? -27.769 0.170 37.020 1.00 89.81 72 ILE A C 1
ATOM 595 O O . ILE A 1 72 ? -26.890 0.345 36.179 1.00 89.81 72 ILE A O 1
ATOM 599 N N . GLU A 1 73 ? -28.277 -1.033 37.280 1.00 90.19 73 GLU A N 1
ATOM 600 C CA . GLU A 1 73 ? -27.865 -2.251 36.582 1.00 90.19 73 GLU A CA 1
ATOM 601 C C . GLU A 1 73 ? -28.075 -2.118 35.066 1.00 90.19 73 GLU A C 1
ATOM 603 O O . GLU A 1 73 ? -27.181 -2.437 34.282 1.00 90.19 73 GLU A O 1
ATOM 608 N N . LYS A 1 74 ? -29.216 -1.567 34.625 1.00 92.06 74 LYS A N 1
ATOM 609 C CA . LYS A 1 74 ? -29.487 -1.333 33.197 1.00 92.06 74 LYS A CA 1
ATOM 610 C C . LYS A 1 74 ? -28.466 -0.399 32.555 1.00 92.06 74 LYS A C 1
ATOM 612 O O . LYS A 1 74 ? -27.961 -0.717 31.481 1.00 92.06 74 LYS A O 1
ATOM 617 N N . PHE A 1 75 ? -28.134 0.716 33.201 1.00 91.44 75 PHE A N 1
ATOM 618 C CA . PHE A 1 75 ? -27.137 1.651 32.674 1.00 91.44 75 PHE A CA 1
ATOM 619 C C . PHE A 1 75 ? -25.712 1.082 32.707 1.00 91.44 75 PHE A C 1
ATOM 621 O O . PHE A 1 75 ? -24.929 1.348 31.796 1.00 91.44 75 PHE A O 1
ATOM 628 N N . GLN A 1 76 ? -25.370 0.261 33.702 1.00 90.94 76 GLN A N 1
ATOM 629 C CA . GLN A 1 76 ? -24.081 -0.436 33.741 1.00 90.94 76 GLN A CA 1
ATOM 630 C C . GLN A 1 76 ? -23.948 -1.454 32.607 1.00 90.94 76 GLN A C 1
ATOM 632 O O . GLN A 1 76 ? -22.936 -1.443 31.905 1.00 90.94 76 GLN A O 1
ATOM 637 N N . ASN A 1 77 ? -24.993 -2.250 32.373 1.00 91.94 77 ASN A N 1
ATOM 638 C CA . ASN A 1 77 ? -25.053 -3.195 31.260 1.00 91.94 77 ASN A CA 1
ATOM 639 C C . ASN A 1 77 ? -24.952 -2.479 29.901 1.00 91.94 77 ASN A C 1
ATOM 641 O O . ASN A 1 77 ? -24.230 -2.934 29.017 1.00 91.94 77 ASN A O 1
ATOM 645 N N . GLU A 1 78 ? -25.616 -1.330 29.737 1.00 91.00 78 GLU A N 1
ATOM 646 C CA . GLU A 1 78 ? -25.508 -0.509 28.522 1.00 91.00 78 GLU A CA 1
ATOM 647 C C . GLU A 1 78 ? -24.072 0.006 28.317 1.00 91.00 78 GLU A C 1
ATOM 649 O O . GLU A 1 78 ? -23.509 -0.090 27.225 1.00 91.00 78 GLU A O 1
ATOM 654 N N . ALA A 1 79 ? -23.424 0.502 29.376 1.00 91.69 79 ALA A N 1
ATOM 655 C CA . ALA A 1 79 ? -22.043 0.969 29.293 1.00 91.69 79 ALA A CA 1
ATOM 656 C C . ALA A 1 79 ? -21.055 -0.157 28.935 1.00 91.69 79 ALA A C 1
ATOM 658 O O . ALA A 1 79 ? -20.077 0.091 28.221 1.00 91.69 79 ALA A O 1
ATOM 659 N N . GLU A 1 80 ? -21.295 -1.379 29.414 1.00 92.31 80 GLU A N 1
ATOM 660 C CA . GLU A 1 80 ? -20.522 -2.571 29.054 1.00 92.31 80 GLU A CA 1
ATOM 661 C C . GLU A 1 80 ? -20.768 -2.999 27.601 1.00 92.31 80 GLU A C 1
ATOM 663 O O . GLU A 1 80 ? -19.814 -3.274 26.873 1.00 92.31 80 GLU A O 1
ATOM 668 N N . LEU A 1 81 ? -22.017 -2.954 27.129 1.00 93.06 81 LEU A N 1
ATOM 669 C CA . LEU A 1 81 ? -22.348 -3.198 25.725 1.00 93.06 81 LEU A CA 1
ATOM 670 C C . LEU A 1 81 ? -21.609 -2.223 24.797 1.00 93.06 81 LEU A C 1
ATOM 672 O O . LEU A 1 81 ? -21.032 -2.641 23.791 1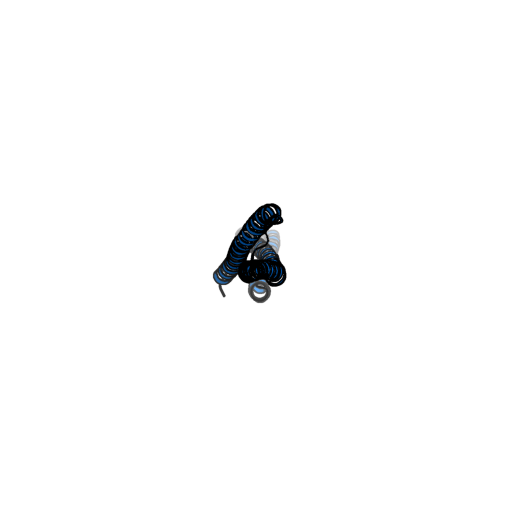.00 93.06 81 LEU A O 1
ATOM 676 N N . HIS A 1 82 ? -21.570 -0.936 25.150 1.00 90.94 82 HIS A N 1
ATOM 677 C CA . HIS A 1 82 ? -20.805 0.063 24.406 1.00 90.94 82 HIS A CA 1
ATOM 678 C C . HIS A 1 82 ? -19.308 -0.258 24.348 1.00 90.94 82 HIS A C 1
ATOM 680 O O . HIS A 1 82 ? -18.706 -0.112 23.282 1.00 90.94 82 HIS A O 1
ATOM 686 N N . GLU A 1 83 ? -18.716 -0.716 25.453 1.00 92.25 83 GLU A N 1
ATOM 687 C CA . GLU A 1 83 ? -17.311 -1.138 25.495 1.00 92.25 83 GLU A CA 1
ATOM 688 C C . GLU A 1 83 ? -17.072 -2.342 24.575 1.00 92.25 83 GLU A C 1
ATOM 690 O O . GLU A 1 83 ? -16.161 -2.318 23.750 1.00 92.25 83 GLU A O 1
ATOM 695 N N . ASN A 1 84 ? -17.940 -3.354 24.624 1.00 94.75 84 ASN A N 1
ATOM 696 C CA . ASN A 1 84 ? -17.843 -4.525 23.752 1.00 94.75 84 ASN A CA 1
ATOM 697 C C . ASN A 1 84 ? -17.914 -4.137 22.268 1.00 94.75 84 ASN A C 1
ATOM 699 O O . ASN A 1 84 ? -17.082 -4.570 21.470 1.00 94.75 84 ASN A O 1
ATOM 703 N N . VAL A 1 85 ? -18.844 -3.250 21.895 1.00 93.75 85 VAL A N 1
ATOM 704 C CA . VAL A 1 85 ? -18.954 -2.731 20.521 1.00 93.75 85 VAL A CA 1
ATOM 705 C C . VAL A 1 85 ? -17.687 -1.985 20.098 1.00 93.75 85 VAL A C 1
ATOM 707 O O . VAL A 1 85 ? -17.241 -2.141 18.960 1.00 93.75 85 VAL A O 1
ATOM 710 N N . ILE A 1 86 ? -17.083 -1.191 20.987 1.00 93.62 86 ILE A N 1
ATOM 711 C CA . ILE A 1 86 ? -15.812 -0.499 20.725 1.00 93.62 86 ILE A CA 1
ATOM 712 C C . ILE A 1 86 ? -14.695 -1.509 20.450 1.00 93.62 86 ILE A C 1
ATOM 714 O O . ILE A 1 86 ? -14.005 -1.390 19.434 1.00 93.62 86 ILE A O 1
ATOM 718 N N . GLN A 1 87 ? -14.529 -2.507 21.321 1.00 94.06 87 GLN A N 1
ATOM 719 C CA . GLN A 1 87 ? -13.480 -3.520 21.187 1.00 94.06 87 GLN A CA 1
ATOM 720 C C . GLN A 1 87 ? -13.645 -4.323 19.892 1.00 94.06 87 GLN A C 1
ATOM 722 O O . GLN A 1 87 ? -12.689 -4.484 19.129 1.00 94.06 87 GLN A O 1
ATOM 727 N N . GLU A 1 88 ? -14.870 -4.752 19.580 1.00 95.62 88 GLU A N 1
ATOM 728 C CA . GLU A 1 88 ? -15.157 -5.455 18.332 1.00 95.62 88 GLU A CA 1
ATOM 729 C C . GLU A 1 88 ? -14.920 -4.584 17.097 1.00 95.62 88 GLU A C 1
ATOM 731 O O . GLU A 1 88 ? -14.332 -5.054 16.124 1.00 95.62 88 GLU A O 1
ATOM 736 N N . THR A 1 89 ? -15.332 -3.315 17.125 1.00 92.56 89 THR A N 1
ATOM 737 C CA . THR A 1 89 ? -15.128 -2.385 16.004 1.00 92.56 89 THR A CA 1
ATOM 738 C C . THR A 1 89 ? -13.638 -2.151 15.759 1.00 92.56 89 THR A C 1
ATOM 740 O O . THR A 1 89 ? -13.182 -2.194 14.612 1.00 92.56 89 THR A O 1
ATOM 743 N N . LYS A 1 90 ? -12.847 -1.974 16.826 1.00 92.25 90 LYS A N 1
ATOM 744 C CA . LYS A 1 90 ? -11.388 -1.845 16.723 1.00 92.25 90 LYS A CA 1
ATOM 745 C C . LYS A 1 90 ? -10.771 -3.089 16.082 1.00 92.25 90 LYS A C 1
ATOM 747 O O . LYS A 1 90 ? -10.069 -2.974 15.077 1.00 92.25 90 LYS A O 1
ATOM 752 N N . ALA A 1 91 ? -11.090 -4.270 16.611 1.00 94.38 91 ALA A N 1
ATOM 753 C CA . ALA A 1 91 ? -10.494 -5.529 16.175 1.00 94.38 91 ALA A CA 1
ATOM 754 C C . ALA A 1 91 ? -10.933 -5.962 14.765 1.00 94.38 91 ALA A C 1
ATOM 756 O O . ALA A 1 91 ? -10.107 -6.417 13.974 1.00 94.38 91 ALA A O 1
ATOM 757 N N . LYS A 1 92 ? -12.224 -5.832 14.438 1.00 93.25 92 LYS A N 1
ATOM 758 C CA . LYS A 1 92 ? -12.812 -6.355 13.192 1.00 93.25 92 LYS A CA 1
ATOM 759 C C . LYS A 1 92 ? -12.795 -5.349 12.042 1.00 93.25 92 LYS A C 1
ATOM 761 O O . LYS A 1 92 ? -12.871 -5.767 10.890 1.00 93.25 92 LYS A O 1
ATOM 766 N N . VAL A 1 93 ? -12.707 -4.047 12.325 1.00 91.19 93 VAL A N 1
ATOM 767 C CA . VAL A 1 93 ? -12.839 -2.998 11.299 1.00 91.19 93 VAL A CA 1
ATOM 768 C C . VAL A 1 93 ? -11.610 -2.098 11.242 1.00 91.19 93 VAL A C 1
ATOM 770 O O . VAL A 1 93 ? -10.955 -2.042 10.201 1.00 91.19 93 VAL A O 1
ATOM 773 N N . VAL A 1 94 ? -11.254 -1.431 12.344 1.00 90.25 94 VAL A N 1
ATOM 774 C CA . VAL A 1 94 ? -10.167 -0.432 12.347 1.00 90.25 94 VAL A CA 1
ATOM 775 C C . VAL A 1 94 ? -8.821 -1.076 12.022 1.00 90.25 94 VAL A C 1
ATOM 777 O O . VAL A 1 94 ? -8.168 -0.675 11.059 1.00 90.25 94 VAL A O 1
ATOM 780 N N . THR A 1 95 ? -8.414 -2.103 12.772 1.00 91.31 95 THR A N 1
ATOM 781 C CA . THR A 1 95 ? -7.104 -2.744 12.585 1.00 91.31 95 THR A CA 1
ATOM 782 C C . THR A 1 95 ? -6.940 -3.364 11.187 1.00 91.31 95 THR A C 1
ATOM 784 O O . THR A 1 95 ? -5.918 -3.099 10.540 1.00 91.31 95 THR A O 1
ATOM 787 N N . PRO A 1 96 ? -7.917 -4.123 10.643 1.00 92.06 96 PRO A N 1
ATOM 788 C CA . PRO A 1 96 ? -7.826 -4.633 9.276 1.00 92.06 96 PRO A CA 1
ATOM 789 C C . PRO A 1 96 ? -7.744 -3.524 8.222 1.00 92.06 96 PRO A C 1
ATOM 791 O O . PRO A 1 96 ? -6.898 -3.596 7.328 1.00 92.06 96 PRO A O 1
ATOM 794 N N . LEU A 1 97 ? -8.561 -2.469 8.333 1.00 88.38 97 LEU A N 1
ATOM 795 C CA . LEU A 1 97 ? -8.524 -1.348 7.389 1.00 88.38 97 LEU A CA 1
ATOM 796 C C . LEU A 1 97 ? -7.192 -0.595 7.443 1.00 88.38 97 LEU A C 1
ATOM 798 O O . LEU A 1 97 ? -6.616 -0.309 6.392 1.00 88.38 97 LEU A O 1
ATOM 802 N N . GLN A 1 98 ? -6.651 -0.332 8.635 1.00 88.12 98 GLN A N 1
ATOM 803 C CA . GLN A 1 98 ? -5.324 0.269 8.799 1.00 88.12 98 GLN A CA 1
ATOM 804 C C . GLN A 1 98 ? -4.236 -0.580 8.122 1.00 88.12 98 GLN A C 1
ATOM 806 O O . GLN A 1 98 ? -3.366 -0.040 7.429 1.00 88.12 98 GLN A O 1
ATOM 811 N N . CYS A 1 99 ? -4.300 -1.908 8.263 1.00 89.69 99 CYS A N 1
ATOM 812 C CA . CYS A 1 99 ? -3.381 -2.829 7.595 1.00 89.69 99 CYS A CA 1
ATOM 813 C C . CYS A 1 99 ? -3.492 -2.732 6.063 1.00 89.69 99 CYS A C 1
ATOM 815 O O . CYS A 1 99 ? -2.480 -2.545 5.379 1.00 89.69 99 CYS A O 1
ATOM 817 N N . ILE A 1 100 ? -4.716 -2.763 5.524 1.00 86.31 100 ILE A N 1
ATOM 818 C CA . ILE A 1 100 ? -4.986 -2.623 4.083 1.00 86.31 100 ILE A CA 1
ATOM 819 C C . ILE A 1 100 ? -4.449 -1.287 3.556 1.00 86.31 100 ILE A C 1
ATOM 821 O O . ILE A 1 100 ? -3.751 -1.257 2.540 1.00 86.31 100 ILE A O 1
ATOM 825 N N . VAL A 1 101 ? -4.728 -0.181 4.251 1.00 86.06 101 VAL A N 1
ATOM 826 C CA . VAL A 1 101 ? -4.261 1.163 3.880 1.00 86.06 101 VAL A CA 1
ATOM 827 C C . VAL A 1 101 ? -2.734 1.227 3.884 1.00 86.06 101 VAL A C 1
ATOM 829 O O . VAL A 1 101 ? -2.136 1.721 2.923 1.00 86.06 101 VAL A O 1
ATOM 832 N N . LYS A 1 102 ? -2.077 0.686 4.917 1.00 85.50 102 LYS A N 1
ATOM 833 C CA . LYS A 1 102 ? -0.610 0.635 5.009 1.00 85.50 102 LYS A CA 1
ATOM 834 C C . LYS A 1 102 ? -0.003 -0.159 3.854 1.00 85.50 102 LYS A C 1
ATOM 836 O O . LYS A 1 102 ? 0.932 0.320 3.209 1.00 85.50 102 LYS A O 1
ATOM 841 N N . HIS A 1 103 ? -0.547 -1.339 3.569 1.00 84.50 103 HIS A N 1
ATOM 842 C CA . HIS A 1 103 ? -0.080 -2.189 2.480 1.00 84.50 103 HIS A CA 1
ATOM 843 C C . HIS A 1 103 ? -0.253 -1.506 1.115 1.00 84.50 103 HIS A C 1
ATOM 845 O O . HIS A 1 103 ? 0.706 -1.401 0.348 1.00 84.50 103 HIS A O 1
ATOM 851 N N . ARG A 1 104 ? -1.431 -0.929 0.845 1.00 81.94 104 ARG A N 1
ATOM 852 C CA . ARG A 1 104 ? -1.690 -0.164 -0.387 1.00 81.94 104 ARG A CA 1
ATOM 853 C C . ARG A 1 104 ? -0.748 1.029 -0.530 1.00 81.94 104 ARG A C 1
ATOM 855 O O . ARG A 1 104 ? -0.212 1.257 -1.610 1.00 81.94 104 ARG A O 1
ATOM 862 N N . ARG A 1 105 ? -0.468 1.760 0.554 1.00 83.81 105 ARG A N 1
ATOM 863 C CA . ARG A 1 105 ? 0.504 2.868 0.545 1.00 83.81 105 ARG A CA 1
ATOM 864 C C . ARG A 1 105 ? 1.897 2.398 0.126 1.00 83.81 105 ARG A C 1
ATOM 866 O O . ARG A 1 105 ? 2.548 3.063 -0.679 1.00 83.81 105 ARG A O 1
ATOM 873 N N . GLN A 1 106 ? 2.356 1.265 0.657 1.00 83.31 106 GLN A N 1
ATOM 874 C CA . GLN A 1 106 ? 3.651 0.687 0.288 1.00 83.31 106 GLN A CA 1
ATOM 875 C C . GLN A 1 106 ? 3.683 0.267 -1.183 1.00 83.31 106 GLN A C 1
ATOM 877 O O . GLN A 1 106 ? 4.650 0.583 -1.877 1.00 83.31 106 GLN A O 1
ATOM 882 N N . GLN A 1 107 ? 2.625 -0.382 -1.674 1.00 81.38 107 GLN A N 1
ATOM 883 C CA . GLN A 1 107 ? 2.513 -0.755 -3.084 1.00 81.38 107 GLN A CA 1
ATOM 884 C C . GLN A 1 107 ? 2.551 0.469 -4.004 1.00 81.38 107 GLN A C 1
ATOM 886 O O . GLN A 1 107 ? 3.364 0.505 -4.923 1.00 81.38 107 GLN A O 1
ATOM 891 N N . ILE A 1 108 ? 1.764 1.510 -3.712 1.00 81.69 108 ILE A N 1
ATOM 892 C CA . ILE A 1 108 ? 1.763 2.765 -4.480 1.00 81.69 108 ILE A CA 1
ATOM 893 C C . ILE A 1 108 ? 3.157 3.401 -4.488 1.00 81.69 108 ILE A C 1
ATOM 895 O O . ILE A 1 108 ? 3.606 3.885 -5.525 1.00 81.69 108 ILE A O 1
ATOM 899 N N . SER A 1 109 ? 3.851 3.411 -3.347 1.00 84.69 109 SER A N 1
ATOM 900 C CA . SER A 1 109 ? 5.209 3.959 -3.252 1.00 84.69 109 SER A CA 1
ATOM 901 C C . SER A 1 109 ? 6.192 3.207 -4.155 1.00 84.69 109 SER A C 1
ATOM 903 O O . SER A 1 109 ? 6.907 3.827 -4.942 1.00 84.69 109 SER A O 1
ATOM 905 N N . ARG A 1 110 ? 6.172 1.867 -4.113 1.00 83.38 110 ARG A N 1
ATOM 906 C CA . ARG A 1 110 ? 7.002 1.014 -4.981 1.00 83.38 110 ARG A CA 1
ATOM 907 C C . ARG A 1 110 ? 6.685 1.235 -6.458 1.00 83.38 110 ARG A C 1
ATOM 909 O O . ARG A 1 110 ? 7.603 1.393 -7.256 1.00 83.38 110 ARG A O 1
ATOM 916 N N . LEU A 1 111 ? 5.400 1.310 -6.802 1.00 82.12 111 LEU A N 1
ATOM 917 C CA . LEU A 1 111 ? 4.928 1.552 -8.165 1.00 82.12 111 LEU A CA 1
ATOM 918 C C . LEU A 1 111 ? 5.421 2.904 -8.699 1.00 82.12 111 LEU A C 1
ATOM 920 O O . LEU A 1 111 ? 5.910 2.993 -9.822 1.00 82.12 111 LEU A O 1
ATOM 924 N N . LYS A 1 112 ? 5.330 3.956 -7.874 1.00 82.88 112 LYS A N 1
ATOM 925 C CA . LYS A 1 112 ? 5.838 5.293 -8.206 1.00 82.88 112 LYS A CA 1
ATOM 926 C C . LYS A 1 112 ? 7.348 5.281 -8.416 1.00 82.88 112 LYS A C 1
ATOM 928 O O . LYS A 1 112 ? 7.801 5.800 -9.427 1.00 82.88 112 LYS A O 1
ATOM 933 N N . ALA A 1 113 ? 8.110 4.672 -7.507 1.00 86.44 113 ALA A N 1
ATOM 934 C CA . ALA A 1 113 ? 9.564 4.586 -7.629 1.00 86.44 113 ALA A CA 1
ATOM 935 C C . ALA A 1 113 ? 9.985 3.844 -8.908 1.00 86.44 113 ALA A C 1
ATOM 937 O O . ALA A 1 113 ? 10.824 4.334 -9.661 1.00 86.44 113 ALA A O 1
ATOM 938 N N . PHE A 1 114 ? 9.347 2.706 -9.189 1.00 86.19 114 PHE A N 1
ATOM 939 C CA . PHE A 1 114 ? 9.598 1.925 -10.396 1.00 86.19 114 PHE A CA 1
ATOM 940 C C . PHE A 1 114 ? 9.270 2.710 -11.676 1.00 86.19 114 PHE A C 1
ATOM 942 O O . PHE A 1 114 ? 10.075 2.733 -12.609 1.00 86.19 114 PHE A O 1
ATOM 949 N N . ARG A 1 115 ? 8.120 3.400 -11.711 1.00 84.75 115 ARG A N 1
ATOM 950 C CA . ARG A 1 115 ? 7.744 4.268 -12.834 1.00 84.75 115 ARG A CA 1
ATOM 951 C C . ARG A 1 115 ? 8.773 5.373 -13.051 1.00 84.75 115 ARG A C 1
ATOM 953 O O . ARG A 1 115 ? 9.273 5.509 -14.159 1.00 84.75 115 ARG A O 1
ATOM 960 N N . THR A 1 116 ? 9.124 6.117 -12.003 1.00 88.81 116 THR A N 1
ATOM 961 C CA . THR A 1 116 ? 10.112 7.203 -12.087 1.00 88.81 116 THR A CA 1
ATOM 962 C C . THR A 1 116 ? 11.463 6.697 -12.587 1.00 88.81 116 THR A C 1
ATOM 964 O O . THR A 1 116 ? 12.063 7.324 -13.454 1.00 88.81 116 THR A O 1
ATOM 967 N N . SER A 1 117 ? 11.927 5.548 -12.085 1.00 89.94 117 SER A N 1
ATOM 968 C CA . SER A 1 117 ? 13.175 4.931 -12.546 1.00 89.94 117 SER A CA 1
ATOM 969 C C . SER A 1 117 ? 13.110 4.550 -14.023 1.00 89.94 117 SER A C 1
ATOM 971 O O . SER A 1 117 ? 14.066 4.780 -14.753 1.00 89.94 117 SER A O 1
ATOM 973 N N . THR A 1 118 ? 11.990 3.983 -14.473 1.00 86.94 118 THR A N 1
ATOM 974 C CA . THR A 1 118 ? 11.835 3.561 -15.870 1.00 86.94 118 THR A CA 1
ATOM 975 C C . THR A 1 118 ? 11.750 4.759 -16.811 1.00 86.94 118 THR A C 1
ATOM 977 O O . THR A 1 118 ? 12.397 4.763 -17.856 1.00 86.94 118 THR A O 1
ATOM 980 N N . ASP A 1 119 ? 10.995 5.793 -16.429 1.00 87.31 119 ASP A N 1
ATOM 981 C CA . ASP A 1 119 ? 10.881 7.040 -17.188 1.00 87.31 119 ASP A CA 1
ATOM 982 C C . ASP A 1 119 ? 12.258 7.735 -17.297 1.00 87.31 119 ASP A C 1
ATOM 984 O O . ASP A 1 119 ? 12.600 8.259 -18.359 1.00 87.31 119 ASP A O 1
ATOM 988 N N . TYR A 1 120 ? 13.082 7.680 -16.240 1.00 92.50 120 TYR A N 1
ATOM 989 C CA . TYR A 1 120 ? 14.465 8.173 -16.257 1.00 92.50 120 TYR A CA 1
ATOM 990 C C . TYR A 1 120 ? 15.354 7.388 -17.231 1.00 92.50 120 TYR A C 1
ATOM 992 O O . TYR A 1 120 ? 15.955 7.992 -18.116 1.00 92.50 120 TYR A O 1
ATOM 1000 N N . THR A 1 121 ? 15.378 6.054 -17.150 1.00 91.19 121 THR A N 1
ATOM 1001 C CA . THR A 1 121 ? 16.181 5.2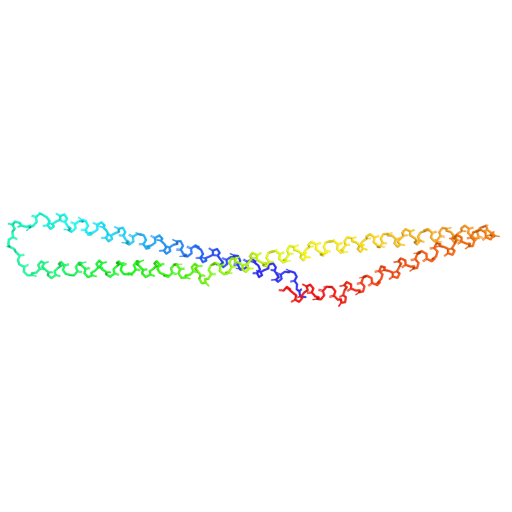31 -18.071 1.00 91.19 121 THR A CA 1
ATOM 1002 C C . THR A 1 121 ? 15.746 5.417 -19.525 1.00 91.19 121 THR A C 1
ATOM 1004 O O . THR A 1 121 ? 16.584 5.523 -20.417 1.00 91.19 121 THR A O 1
ATOM 1007 N N . LEU A 1 122 ? 14.438 5.514 -19.790 1.00 89.75 122 LEU A N 1
ATOM 1008 C CA . LEU A 1 122 ? 13.933 5.769 -21.140 1.00 89.75 122 LEU A CA 1
ATOM 1009 C C . LEU A 1 122 ? 14.416 7.126 -21.675 1.00 89.75 122 LEU A C 1
ATOM 1011 O O . LEU A 1 122 ? 14.739 7.241 -22.859 1.00 89.75 122 LEU A O 1
ATOM 1015 N N . LYS A 1 123 ? 14.475 8.144 -20.807 1.00 92.19 123 LYS A N 1
ATOM 1016 C CA . LYS A 1 123 ? 15.005 9.465 -21.144 1.00 92.19 123 LYS A CA 1
ATOM 1017 C C . LYS A 1 123 ? 16.499 9.401 -21.472 1.00 92.19 123 LYS A C 1
ATOM 1019 O O . LYS A 1 123 ? 16.878 9.895 -22.529 1.00 92.19 123 LYS A O 1
ATOM 1024 N N . GLU A 1 124 ? 17.314 8.745 -20.647 1.00 94.69 124 GLU A N 1
ATOM 1025 C CA . GLU A 1 124 ? 18.749 8.558 -20.924 1.00 94.69 124 GLU A CA 1
ATOM 1026 C C . GLU A 1 124 ? 18.980 7.822 -22.250 1.00 94.69 124 GLU A C 1
ATOM 1028 O O . GLU A 1 124 ? 19.796 8.234 -23.074 1.00 94.69 124 GLU A O 1
ATOM 1033 N N . CYS A 1 125 ? 18.215 6.758 -22.508 1.00 92.62 125 CYS A N 1
ATOM 1034 C CA . CYS A 1 125 ? 18.275 6.040 -23.777 1.00 92.62 125 CYS A CA 1
ATOM 1035 C C . CYS A 1 125 ? 17.908 6.938 -24.969 1.00 92.62 125 CYS A C 1
ATOM 1037 O O . CYS A 1 125 ? 18.543 6.846 -26.019 1.00 92.62 125 CYS A O 1
ATOM 1039 N N . ALA A 1 126 ? 16.904 7.809 -24.831 1.00 92.00 126 ALA A N 1
ATOM 1040 C CA . ALA A 1 126 ? 16.519 8.753 -25.880 1.00 92.00 126 ALA A CA 1
ATOM 1041 C C . ALA A 1 126 ? 17.600 9.820 -26.126 1.00 92.00 126 ALA A C 1
ATOM 1043 O O . ALA A 1 126 ? 17.917 10.119 -27.277 1.00 92.00 126 ALA A O 1
ATOM 1044 N N . GLU A 1 127 ? 18.210 10.351 -25.066 1.00 95.75 127 GLU A N 1
ATOM 1045 C CA . GLU A 1 127 ? 19.341 11.280 -25.162 1.00 95.75 127 GLU A CA 1
ATOM 1046 C C . GLU A 1 127 ? 20.543 10.617 -25.849 1.00 95.75 127 GLU A C 1
ATOM 1048 O O . GLU A 1 127 ? 21.135 11.209 -26.756 1.00 95.75 127 GLU A O 1
ATOM 1053 N N . LYS A 1 128 ? 20.833 9.348 -25.528 1.00 95.19 128 LYS A N 1
ATOM 1054 C CA . LYS A 1 128 ? 21.915 8.594 -26.173 1.00 95.19 128 LYS A CA 1
ATOM 1055 C C . LYS A 1 128 ? 21.667 8.342 -27.659 1.00 95.19 128 LYS A C 1
ATOM 1057 O O . LYS A 1 128 ? 22.602 8.406 -28.455 1.00 95.19 128 LYS A O 1
ATOM 1062 N N . VAL A 1 129 ? 20.417 8.085 -28.054 1.00 95.62 129 VAL A N 1
ATOM 1063 C CA . VAL A 1 129 ? 20.037 7.980 -29.474 1.00 95.62 129 VAL A CA 1
ATOM 1064 C C . VAL A 1 129 ? 20.343 9.286 -30.209 1.00 95.62 129 VAL A C 1
ATOM 1066 O O . VAL A 1 129 ? 20.919 9.236 -31.293 1.00 95.62 129 VAL A O 1
ATOM 1069 N N . ASN A 1 130 ? 20.007 10.439 -29.622 1.00 95.94 130 ASN A N 1
ATOM 1070 C CA . ASN A 1 130 ? 20.271 11.747 -30.232 1.00 95.94 130 ASN A CA 1
ATOM 1071 C C . ASN A 1 130 ? 21.775 12.025 -30.369 1.00 95.94 130 ASN A C 1
ATOM 1073 O O . ASN A 1 130 ? 22.225 12.487 -31.416 1.00 95.94 130 ASN A O 1
ATOM 1077 N N . GLU A 1 131 ? 22.566 11.699 -29.344 1.00 97.12 131 GLU A N 1
ATOM 1078 C CA . GLU A 1 131 ? 24.029 11.827 -29.384 1.00 97.12 131 GLU A CA 1
ATOM 1079 C C . GLU A 1 131 ? 24.634 10.984 -30.519 1.00 97.12 131 GLU A C 1
ATOM 1081 O O . GLU A 1 131 ? 25.405 11.487 -31.339 1.00 97.12 131 GLU A O 1
ATOM 1086 N N . LEU A 1 132 ? 24.245 9.708 -30.612 1.00 96.31 132 LEU A N 1
ATOM 1087 C CA . LEU A 1 132 ? 24.750 8.794 -31.638 1.00 96.31 132 LEU A CA 1
ATOM 1088 C C . LEU A 1 132 ? 24.282 9.178 -33.045 1.00 96.31 132 LEU A C 1
ATOM 1090 O O . LEU A 1 132 ? 25.038 9.011 -34.001 1.00 96.31 132 LEU A O 1
ATOM 1094 N N . GLN A 1 133 ? 23.068 9.715 -33.177 1.00 96.81 133 GLN A N 1
ATOM 1095 C CA . GLN A 1 133 ? 22.546 10.231 -34.440 1.00 96.81 133 GLN A CA 1
ATOM 1096 C C . GLN A 1 133 ? 23.355 11.436 -34.930 1.00 96.81 133 GLN A C 1
ATOM 1098 O O . GLN A 1 133 ? 23.722 11.482 -36.104 1.00 96.81 133 GLN A O 1
ATOM 1103 N N . SER A 1 134 ? 23.683 12.367 -34.029 1.00 96.44 134 SER A N 1
ATOM 1104 C CA . SER A 1 134 ? 24.547 13.514 -34.327 1.00 96.44 134 SER A CA 1
ATOM 1105 C C . SER A 1 134 ? 25.955 13.066 -34.741 1.00 96.44 134 SER A C 1
ATOM 1107 O O . SER A 1 134 ? 26.462 13.485 -35.781 1.00 96.44 134 SER A O 1
ATOM 1109 N N . ASN A 1 135 ? 26.553 12.127 -33.998 1.00 95.62 135 ASN A N 1
ATOM 1110 C CA . ASN A 1 135 ? 27.866 11.570 -34.330 1.00 95.62 135 ASN A CA 1
ATOM 1111 C C . ASN A 1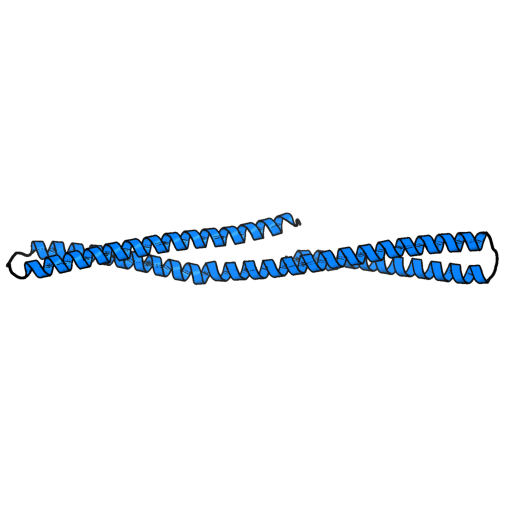 135 ? 27.873 10.858 -35.696 1.00 95.62 135 ASN A C 1
ATOM 1113 O O . ASN A 1 135 ? 28.787 11.047 -36.494 1.00 95.62 135 ASN A O 1
ATOM 1117 N N . TYR A 1 136 ? 26.840 10.065 -35.998 1.00 95.88 136 TYR A N 1
ATOM 1118 C CA . TYR A 1 136 ? 26.692 9.431 -37.309 1.00 95.88 136 TYR A CA 1
ATOM 1119 C C . TYR A 1 136 ? 26.585 10.465 -38.440 1.00 95.88 136 TYR A C 1
ATOM 1121 O O . TYR A 1 136 ? 27.261 10.321 -39.460 1.00 95.88 136 TYR A O 1
ATOM 1129 N N . ALA A 1 137 ? 25.784 11.521 -38.256 1.00 94.62 137 ALA A N 1
ATOM 1130 C CA . ALA A 1 137 ? 25.640 12.590 -39.242 1.00 94.62 1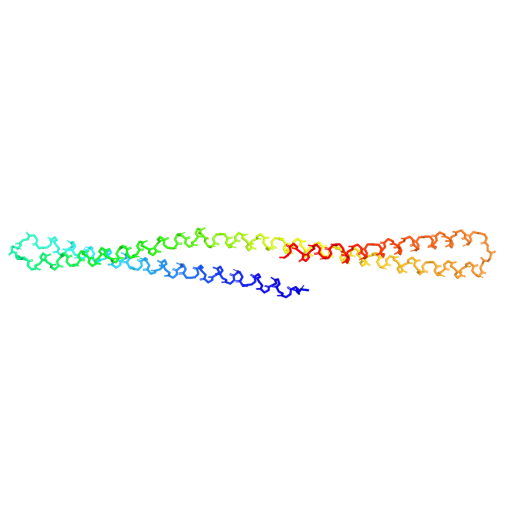37 ALA A CA 1
ATOM 1131 C C . ALA A 1 137 ? 26.970 13.315 -39.514 1.00 94.62 137 ALA A C 1
ATOM 1133 O O . ALA A 1 137 ? 27.293 13.593 -40.671 1.00 94.62 137 ALA A O 1
ATOM 1134 N N . GLU A 1 138 ? 27.770 13.561 -38.474 1.00 93.00 138 GLU A N 1
ATOM 1135 C CA . GLU A 1 138 ? 29.083 14.193 -38.617 1.00 93.00 138 GLU A CA 1
ATOM 1136 C C . GLU A 1 138 ? 30.090 13.283 -39.333 1.00 93.00 138 GLU A C 1
ATOM 1138 O O . GLU A 1 138 ? 30.761 13.715 -40.272 1.00 93.00 138 GLU A O 1
ATOM 1143 N N . MET A 1 139 ? 30.148 11.995 -38.980 1.00 90.50 139 MET A N 1
ATOM 1144 C CA . MET A 1 139 ? 31.011 11.033 -39.682 1.00 90.50 139 MET A CA 1
ATOM 1145 C C . MET A 1 139 ? 30.620 10.882 -41.155 1.00 90.50 139 MET A C 1
ATOM 1147 O O . MET A 1 139 ? 31.487 10.740 -42.020 1.00 90.50 139 MET A O 1
ATOM 1151 N N . TYR A 1 140 ? 29.324 10.964 -41.462 1.00 90.44 140 TYR A N 1
ATOM 1152 C CA . TYR A 1 140 ? 28.832 10.956 -42.837 1.00 90.44 140 TYR A CA 1
ATOM 1153 C C . TYR A 1 140 ? 29.291 12.199 -43.612 1.00 90.44 140 TYR A C 1
ATOM 1155 O O . TYR A 1 140 ? 29.745 12.081 -44.754 1.00 90.44 140 TYR A O 1
ATOM 1163 N N . ARG A 1 141 ? 29.239 13.383 -42.985 1.00 90.19 141 ARG A N 1
ATOM 1164 C CA . ARG A 1 141 ? 29.742 14.637 -43.565 1.00 90.19 141 ARG A CA 1
ATOM 1165 C C . ARG A 1 141 ? 31.239 14.550 -43.872 1.00 90.19 141 ARG A C 1
ATOM 1167 O O . ARG A 1 141 ? 31.638 14.823 -45.002 1.00 90.19 141 ARG A O 1
ATOM 1174 N N . ILE A 1 142 ? 32.044 14.099 -42.907 1.00 87.75 142 ILE A N 1
ATOM 1175 C CA . ILE A 1 142 ? 33.498 13.936 -43.060 1.00 87.75 142 ILE A CA 1
ATOM 1176 C C . ILE A 1 142 ? 33.824 12.953 -44.186 1.00 87.75 142 ILE A C 1
ATOM 1178 O O . ILE A 1 142 ? 34.680 13.239 -45.019 1.00 87.75 142 ILE A O 1
ATOM 1182 N N . HIS A 1 143 ? 33.131 11.812 -44.255 1.00 85.50 143 HIS A N 1
ATOM 1183 C CA . HIS A 1 143 ? 33.352 10.833 -45.319 1.00 85.50 143 HIS A CA 1
ATOM 1184 C C . HIS A 1 143 ? 33.061 11.405 -46.717 1.00 85.50 143 HIS A C 1
ATOM 1186 O O . HIS A 1 143 ? 33.788 11.115 -47.667 1.00 85.50 143 HIS A O 1
ATOM 1192 N N . ARG A 1 144 ? 32.028 12.249 -46.842 1.00 84.44 144 ARG A N 1
ATOM 1193 C CA . ARG A 1 144 ? 31.689 12.923 -48.103 1.00 84.44 144 ARG A CA 1
ATOM 1194 C C . ARG A 1 144 ? 32.767 13.918 -48.545 1.00 84.44 144 ARG A C 1
ATOM 1196 O O . ARG A 1 144 ? 32.968 14.093 -49.743 1.00 84.44 144 ARG A O 1
ATOM 1203 N N . GLU A 1 145 ? 33.429 14.573 -47.597 1.00 83.12 145 GLU A N 1
ATOM 1204 C CA . GLU A 1 145 ? 34.485 15.560 -47.858 1.00 83.12 145 GLU A CA 1
ATOM 1205 C C . GLU A 1 145 ? 35.855 14.903 -48.093 1.00 83.12 145 GLU A C 1
ATOM 1207 O O . GLU A 1 145 ? 36.639 15.368 -48.919 1.00 83.12 145 GLU A O 1
ATOM 1212 N N . ILE A 1 146 ? 36.138 13.799 -47.398 1.00 74.06 146 ILE A N 1
ATOM 1213 C CA . ILE A 1 146 ? 37.424 13.101 -47.401 1.00 74.06 146 ILE A CA 1
ATOM 1214 C C . ILE A 1 146 ? 37.165 11.641 -47.803 1.00 74.06 146 ILE A C 1
ATOM 1216 O O . ILE A 1 146 ? 36.933 10.772 -46.960 1.00 74.06 146 ILE A O 1
ATOM 1220 N N . LEU A 1 147 ? 37.207 11.365 -49.113 1.00 65.94 147 LEU A N 1
ATOM 1221 C CA . LEU A 1 147 ? 37.036 10.037 -49.736 1.00 65.94 147 LEU A CA 1
ATOM 1222 C C . LEU A 1 147 ? 38.220 9.090 -49.425 1.00 65.94 147 LEU A C 1
ATOM 1224 O O . LEU A 1 147 ? 38.933 8.631 -50.313 1.00 65.94 147 LEU A O 1
ATOM 1228 N N . GLN A 1 148 ? 38.458 8.809 -48.142 1.00 66.75 148 GLN A N 1
ATOM 1229 C CA . GLN A 1 148 ? 39.506 7.913 -47.650 1.00 66.75 148 GLN A CA 1
ATOM 1230 C C . GLN A 1 148 ? 38.912 6.675 -46.966 1.00 66.75 148 GLN A C 1
ATOM 1232 O O . GLN A 1 148 ? 37.931 6.753 -46.228 1.00 66.75 148 GLN A O 1
ATOM 1237 N N . THR A 1 149 ? 39.561 5.521 -47.137 1.00 66.31 149 THR A N 1
ATOM 1238 C CA . THR A 1 149 ? 39.114 4.215 -46.615 1.00 66.31 149 THR A CA 1
ATOM 1239 C C . THR A 1 149 ? 38.939 4.185 -45.091 1.00 66.31 149 THR A C 1
ATOM 1241 O O . THR A 1 149 ? 38.059 3.491 -44.583 1.00 66.31 149 THR A O 1
ATOM 1244 N N . LYS A 1 150 ? 39.731 4.966 -44.340 1.00 69.19 150 LYS A N 1
ATOM 1245 C CA . LYS A 1 150 ? 39.592 5.094 -42.877 1.00 69.19 150 LYS A CA 1
ATOM 1246 C C . LYS A 1 150 ? 38.256 5.742 -42.480 1.00 69.19 150 LYS A C 1
ATOM 1248 O O . LYS A 1 150 ? 37.609 5.257 -41.558 1.00 69.19 150 LYS A O 1
ATOM 1253 N N . ALA A 1 151 ? 37.800 6.747 -43.233 1.00 73.44 151 ALA A N 1
ATOM 1254 C CA . ALA A 1 151 ? 36.532 7.436 -42.987 1.00 73.44 151 ALA A CA 1
ATOM 1255 C C . ALA A 1 151 ? 35.306 6.518 -43.184 1.00 73.44 151 ALA A C 1
ATOM 1257 O O . ALA A 1 151 ? 34.300 6.685 -42.503 1.00 73.44 151 ALA A O 1
ATOM 1258 N N . ILE A 1 152 ? 35.405 5.497 -44.050 1.00 84.31 152 ILE A N 1
ATOM 1259 C CA . ILE A 1 152 ? 34.332 4.505 -44.263 1.00 84.31 152 ILE A CA 1
ATOM 1260 C C . ILE A 1 152 ? 34.141 3.619 -43.028 1.00 84.31 152 ILE A C 1
ATOM 1262 O O . ILE A 1 152 ? 33.012 3.358 -42.616 1.00 84.31 152 ILE A O 1
ATOM 1266 N N . LYS A 1 153 ? 35.237 3.150 -42.418 1.00 88.12 153 LYS A N 1
ATOM 1267 C CA . LYS A 1 153 ? 35.167 2.289 -41.229 1.00 88.12 153 LYS A CA 1
ATOM 1268 C C . LYS A 1 153 ? 34.528 3.023 -40.048 1.00 88.12 153 LYS A C 1
ATOM 1270 O O . LYS A 1 153 ? 33.659 2.463 -39.382 1.00 88.12 153 LYS A O 1
ATOM 1275 N N . ASP A 1 154 ? 34.940 4.265 -39.810 1.00 87.81 154 ASP A N 1
ATOM 1276 C CA . ASP A 1 154 ? 34.425 5.077 -38.704 1.00 87.81 154 ASP A CA 1
ATOM 1277 C C . ASP A 1 154 ? 32.941 5.437 -38.913 1.00 87.81 154 ASP A C 1
ATOM 1279 O O . ASP A 1 154 ? 32.147 5.340 -37.976 1.00 87.81 154 ASP A O 1
ATOM 1283 N N . LEU A 1 155 ? 32.531 5.709 -40.160 1.00 91.19 155 LEU A N 1
ATOM 1284 C CA . LEU A 1 155 ? 31.126 5.885 -40.538 1.00 91.19 155 LEU A CA 1
ATOM 1285 C C . LEU A 1 155 ? 30.276 4.638 -40.253 1.00 91.19 155 LEU A C 1
ATOM 1287 O O . LEU A 1 155 ? 29.217 4.746 -39.634 1.00 91.19 155 LEU A O 1
ATOM 1291 N N . LEU A 1 156 ? 30.728 3.455 -40.682 1.00 93.31 156 LEU A N 1
ATOM 1292 C CA . LEU A 1 156 ? 30.000 2.200 -40.456 1.00 93.31 156 LEU A CA 1
ATOM 1293 C C . LEU A 1 156 ? 29.874 1.879 -38.961 1.00 93.31 156 LEU A C 1
ATOM 1295 O O . LEU A 1 156 ? 28.812 1.455 -38.508 1.00 93.31 156 LEU A O 1
ATOM 1299 N N . ASN A 1 157 ? 30.920 2.135 -38.172 1.00 94.06 157 ASN A N 1
ATOM 1300 C CA . ASN A 1 157 ? 30.872 1.966 -36.719 1.00 94.06 157 ASN A CA 1
ATOM 1301 C C . ASN A 1 157 ? 29.878 2.932 -36.055 1.00 94.06 157 ASN A C 1
ATOM 1303 O O . ASN A 1 157 ? 29.109 2.513 -35.183 1.00 94.06 157 ASN A O 1
ATOM 1307 N N . ALA A 1 158 ? 29.859 4.203 -36.473 1.00 93.12 158 ALA A N 1
ATOM 1308 C CA . ALA A 1 158 ? 28.902 5.189 -35.974 1.00 93.12 158 ALA A CA 1
ATOM 1309 C C . ALA A 1 158 ? 27.457 4.813 -36.351 1.00 93.12 158 ALA A C 1
ATOM 1311 O O . ALA A 1 158 ? 26.572 4.859 -35.496 1.00 93.12 158 ALA A O 1
ATOM 1312 N N . HIS A 1 159 ? 27.236 4.355 -37.588 1.00 95.81 159 HIS A N 1
ATOM 1313 C CA . HIS A 1 159 ? 25.942 3.856 -38.058 1.00 95.81 159 HIS A CA 1
ATOM 1314 C C . HIS A 1 159 ? 25.450 2.671 -37.222 1.00 95.81 159 HIS A C 1
ATOM 1316 O O . HIS A 1 159 ? 24.349 2.714 -36.676 1.00 95.81 159 HIS A O 1
ATOM 1322 N N . ASN A 1 160 ? 26.281 1.635 -37.077 1.00 96.56 160 ASN A N 1
ATOM 1323 C CA . ASN A 1 160 ? 25.934 0.432 -36.323 1.00 96.56 160 ASN A CA 1
ATOM 1324 C C . ASN A 1 160 ? 25.609 0.758 -34.862 1.00 96.56 160 ASN A C 1
ATOM 1326 O O . ASN A 1 160 ? 24.639 0.236 -34.318 1.00 96.56 160 ASN A O 1
ATOM 1330 N N . SER A 1 161 ? 26.382 1.656 -34.243 1.00 95.62 161 SER A N 1
ATOM 1331 C CA . SER A 1 161 ? 26.144 2.092 -32.863 1.00 95.62 161 SER A CA 1
ATOM 1332 C C . SER A 1 161 ? 24.806 2.823 -32.726 1.00 95.62 161 SER A C 1
ATOM 1334 O O . SER A 1 161 ? 24.023 2.509 -31.829 1.00 95.62 161 SER A O 1
ATOM 1336 N N . TYR A 1 162 ? 24.510 3.758 -33.637 1.00 97.19 162 TYR A N 1
ATOM 1337 C CA . TYR A 1 162 ? 23.234 4.477 -33.668 1.00 97.19 162 TYR A CA 1
ATOM 1338 C C . TYR A 1 162 ? 22.045 3.529 -33.858 1.00 97.19 162 TYR A C 1
ATOM 1340 O O . TYR A 1 162 ? 21.101 3.558 -33.069 1.00 97.19 162 TYR A O 1
ATOM 1348 N N . VAL A 1 163 ? 22.103 2.662 -34.872 1.00 97.00 163 VAL A N 1
ATOM 1349 C CA . VAL A 1 163 ? 21.028 1.716 -35.197 1.00 97.00 163 VAL A CA 1
ATOM 1350 C C . VAL A 1 163 ? 20.782 0.748 -34.043 1.00 97.00 163 VAL A C 1
ATOM 1352 O O . VAL A 1 163 ? 19.631 0.527 -33.665 1.00 97.00 163 VAL A O 1
ATOM 1355 N N . LEU A 1 164 ? 21.843 0.218 -33.427 1.00 95.62 164 LEU A N 1
ATOM 1356 C CA . LEU A 1 164 ? 21.725 -0.670 -32.273 1.00 95.62 164 LEU A CA 1
ATOM 1357 C C . LEU A 1 164 ? 21.020 0.021 -31.101 1.00 95.62 164 LEU A C 1
ATOM 1359 O O . LEU A 1 164 ? 20.048 -0.517 -30.568 1.00 95.62 164 LEU A O 1
ATOM 1363 N N . GLN A 1 165 ? 21.462 1.228 -30.734 1.00 94.94 165 GLN A N 1
ATOM 1364 C CA . GLN A 1 165 ? 20.847 1.983 -29.643 1.00 94.94 165 GLN A CA 1
ATOM 1365 C C . GLN A 1 165 ? 19.389 2.344 -29.958 1.00 94.94 165 GLN A C 1
ATOM 1367 O O . GLN A 1 165 ? 18.532 2.242 -29.083 1.00 94.94 165 GLN A O 1
ATOM 1372 N N . LEU A 1 166 ? 19.076 2.709 -31.205 1.00 94.81 166 LEU A N 1
ATOM 1373 C CA . LEU A 1 166 ? 17.710 2.994 -31.643 1.00 94.81 166 LEU A CA 1
ATOM 1374 C C . LEU A 1 166 ? 16.802 1.765 -31.488 1.00 94.81 166 LEU A C 1
ATOM 1376 O O . LEU A 1 166 ? 15.692 1.880 -30.960 1.00 94.81 166 LEU A O 1
ATOM 1380 N N . HIS A 1 167 ? 17.271 0.585 -31.901 1.00 95.56 167 HIS A N 1
ATOM 1381 C CA . HIS A 1 167 ? 16.531 -0.663 -31.722 1.00 95.56 167 HIS A CA 1
ATOM 1382 C C . HIS A 1 167 ? 16.325 -1.004 -30.247 1.00 95.56 167 HIS A C 1
ATOM 1384 O O . HIS A 1 167 ? 15.202 -1.335 -29.864 1.00 95.56 167 HIS A O 1
ATOM 1390 N N . MET A 1 168 ? 17.362 -0.873 -29.415 1.00 93.00 168 MET A N 1
ATOM 1391 C CA . MET A 1 168 ? 17.263 -1.101 -27.970 1.00 93.00 168 MET A CA 1
ATOM 1392 C C . MET A 1 168 ? 16.235 -0.165 -27.321 1.00 93.00 168 MET A C 1
ATOM 1394 O O . MET A 1 168 ? 15.330 -0.633 -26.628 1.00 93.00 168 MET A O 1
ATOM 1398 N N . THR A 1 169 ? 16.306 1.139 -27.602 1.00 92.31 169 THR A N 1
ATOM 1399 C CA . THR A 1 169 ? 15.378 2.141 -27.054 1.00 92.31 169 THR A CA 1
ATOM 1400 C C . THR A 1 169 ? 13.936 1.877 -27.498 1.00 92.31 169 THR A C 1
ATOM 1402 O O . THR A 1 169 ? 13.012 1.919 -26.682 1.00 92.31 169 THR A O 1
ATOM 1405 N N . ASN A 1 170 ? 13.718 1.545 -28.774 1.00 93.62 170 ASN A N 1
ATOM 1406 C CA . ASN A 1 170 ? 12.385 1.229 -29.292 1.00 93.62 170 ASN A CA 1
ATOM 1407 C C . ASN A 1 170 ? 11.820 -0.065 -28.695 1.00 93.62 170 ASN A C 1
ATOM 1409 O O . ASN A 1 170 ? 10.644 -0.101 -28.326 1.00 93.62 170 ASN A O 1
ATOM 1413 N N . ALA A 1 171 ? 12.646 -1.105 -28.555 1.00 92.44 171 ALA A N 1
ATOM 1414 C CA . ALA A 1 171 ? 12.253 -2.357 -27.918 1.00 92.44 171 ALA A CA 1
ATOM 1415 C C . ALA A 1 171 ? 11.870 -2.135 -26.448 1.00 92.44 171 ALA A C 1
ATOM 1417 O O . ALA A 1 171 ? 10.815 -2.598 -26.011 1.00 92.44 171 ALA A O 1
ATOM 1418 N N . MET A 1 172 ? 12.666 -1.358 -25.708 1.00 90.81 172 MET A N 1
ATOM 1419 C CA . MET A 1 172 ? 12.379 -1.002 -24.318 1.00 90.81 172 MET A CA 1
ATOM 1420 C C . MET A 1 172 ? 11.078 -0.201 -24.193 1.00 90.81 172 MET A C 1
ATOM 1422 O O . MET A 1 172 ? 10.231 -0.520 -23.358 1.00 90.81 172 MET A O 1
ATOM 1426 N N . LYS A 1 173 ? 10.861 0.788 -25.071 1.00 90.06 173 LYS A N 1
ATOM 1427 C CA . LYS A 1 173 ? 9.617 1.568 -25.115 1.00 90.06 173 LYS A CA 1
ATOM 1428 C C . LYS A 1 173 ? 8.406 0.679 -25.396 1.00 90.06 173 LYS A C 1
ATOM 1430 O O . LYS A 1 173 ? 7.387 0.811 -24.716 1.00 90.06 173 LYS A O 1
ATOM 1435 N N . ALA A 1 174 ? 8.507 -0.221 -26.372 1.00 91.50 174 ALA A N 1
ATOM 1436 C CA . ALA A 1 174 ? 7.435 -1.147 -26.718 1.00 91.50 174 ALA A CA 1
ATOM 1437 C C . ALA A 1 174 ? 7.128 -2.107 -25.562 1.00 91.50 174 ALA A C 1
ATOM 1439 O O . ALA A 1 174 ? 5.963 -2.284 -25.210 1.00 91.50 174 ALA A O 1
ATOM 1440 N N . TYR A 1 175 ? 8.160 -2.671 -24.928 1.00 88.31 175 TYR A N 1
ATOM 1441 C CA . TYR A 1 175 ? 8.010 -3.548 -23.769 1.00 88.31 175 TYR A CA 1
ATOM 1442 C C . TYR A 1 175 ? 7.329 -2.833 -22.596 1.00 88.31 175 TYR A C 1
ATOM 1444 O O . TYR A 1 175 ? 6.377 -3.358 -22.012 1.00 88.31 175 TYR A O 1
ATOM 1452 N N . TYR A 1 176 ? 7.751 -1.599 -22.307 1.00 85.62 176 TYR A N 1
ATOM 1453 C CA . TYR A 1 176 ? 7.165 -0.789 -21.246 1.00 85.62 176 TYR A CA 1
ATOM 1454 C C . TYR A 1 176 ? 5.671 -0.527 -21.471 1.00 85.62 176 TYR A C 1
ATOM 1456 O O . TYR A 1 176 ? 4.859 -0.785 -20.587 1.00 85.62 176 TYR A O 1
ATOM 1464 N N . HIS A 1 177 ? 5.282 -0.082 -22.669 1.00 85.88 177 HIS A N 1
ATOM 1465 C CA . HIS A 1 177 ? 3.881 0.235 -22.962 1.00 85.88 177 HIS A CA 1
ATOM 1466 C C . HIS A 1 177 ? 2.999 -1.012 -23.086 1.00 85.88 177 HIS A C 1
ATOM 1468 O O . HIS A 1 177 ? 1.829 -0.968 -22.714 1.00 85.88 177 HIS A O 1
ATOM 1474 N N . LYS A 1 178 ? 3.538 -2.117 -23.614 1.00 87.69 178 LYS A N 1
ATOM 1475 C CA . LYS A 1 178 ? 2.765 -3.332 -23.899 1.00 87.69 178 LYS A CA 1
ATOM 1476 C C . LYS A 1 178 ? 2.609 -4.252 -22.692 1.00 87.69 178 LYS A C 1
ATOM 1478 O O . LYS A 1 178 ? 1.570 -4.890 -22.567 1.00 87.69 178 LYS A O 1
ATOM 1483 N N . PHE A 1 179 ? 3.622 -4.351 -21.834 1.00 84.12 179 PHE A N 1
ATOM 1484 C CA . PHE A 1 179 ? 3.641 -5.340 -20.751 1.00 84.12 179 PHE A CA 1
ATOM 1485 C C . PHE A 1 179 ? 3.717 -4.693 -19.377 1.00 84.12 179 PHE A C 1
ATOM 1487 O O . PHE A 1 179 ? 2.892 -4.983 -18.516 1.00 84.12 179 PHE A O 1
ATOM 1494 N N . VAL A 1 180 ? 4.664 -3.777 -19.186 1.00 81.25 180 VAL A N 1
ATOM 1495 C CA . VAL A 1 180 ? 4.935 -3.205 -17.865 1.00 81.25 180 VAL A CA 1
ATOM 1496 C C . VAL A 1 180 ? 3.791 -2.301 -17.411 1.00 81.25 180 VAL A C 1
ATOM 1498 O O . VAL A 1 180 ? 3.243 -2.498 -16.332 1.00 81.25 180 VAL A O 1
ATOM 1501 N N . LEU A 1 181 ? 3.371 -1.345 -18.241 1.00 78.75 181 LEU A N 1
ATOM 1502 C CA . LEU A 1 181 ? 2.316 -0.396 -17.891 1.00 78.75 181 LEU A CA 1
ATOM 1503 C C . LEU A 1 181 ? 0.965 -1.089 -17.605 1.00 78.75 181 LEU A C 1
ATOM 1505 O O . LEU A 1 181 ? 0.370 -0.780 -16.572 1.00 78.75 181 LEU A O 1
ATOM 1509 N N . PRO A 1 182 ? 0.487 -2.057 -18.415 1.00 81.25 182 PRO A N 1
ATOM 1510 C CA . PRO A 1 182 ? -0.731 -2.799 -18.093 1.00 81.25 182 PRO A CA 1
ATOM 1511 C C . PRO A 1 182 ? -0.632 -3.611 -16.800 1.00 81.25 182 PRO A C 1
ATOM 1513 O O . PRO A 1 182 ? -1.577 -3.599 -16.017 1.00 81.25 182 PRO A O 1
ATOM 1516 N N . GLN A 1 183 ? 0.502 -4.267 -16.529 1.00 75.88 183 GLN A N 1
ATOM 1517 C CA . GLN A 1 183 ? 0.702 -4.999 -15.271 1.00 75.88 183 GLN A CA 1
ATOM 1518 C C . GLN A 1 183 ? 0.658 -4.059 -14.060 1.00 75.88 183 GLN A C 1
ATOM 1520 O O . GLN A 1 183 ? 0.011 -4.367 -13.061 1.00 75.88 183 GLN A O 1
ATOM 1525 N N . LEU A 1 184 ? 1.263 -2.873 -14.170 1.00 67.75 184 LEU A N 1
ATOM 1526 C CA . LEU A 1 184 ? 1.194 -1.844 -13.129 1.00 67.75 184 LEU A CA 1
ATOM 1527 C C . LEU A 1 184 ? -0.240 -1.342 -12.889 1.00 67.75 184 LEU A C 1
ATOM 1529 O O . LEU A 1 184 ? -0.552 -0.938 -11.774 1.00 67.75 184 LEU A O 1
ATOM 1533 N N . MET A 1 185 ? -1.100 -1.371 -13.912 1.00 68.69 185 MET A N 1
ATOM 1534 C CA . MET A 1 185 ? -2.513 -0.982 -13.815 1.00 68.69 185 MET A CA 1
ATOM 1535 C C . MET A 1 185 ? -3.446 -2.105 -13.334 1.00 68.69 185 MET A C 1
ATOM 1537 O O . MET A 1 185 ? -4.566 -1.812 -12.936 1.00 68.69 185 MET A O 1
ATOM 1541 N N . GLN A 1 186 ? -3.030 -3.373 -13.411 1.00 66.31 186 GLN A N 1
ATOM 1542 C CA . GLN A 1 186 ? -3.822 -4.527 -12.952 1.00 66.31 186 GLN A CA 1
ATOM 1543 C C . GLN A 1 186 ? -3.568 -4.875 -11.482 1.00 66.31 186 GLN A C 1
ATOM 1545 O O . GLN A 1 186 ? -4.440 -5.425 -10.819 1.00 66.31 186 GLN A O 1
ATOM 1550 N N . VAL A 1 187 ? -2.365 -4.584 -10.980 1.00 53.56 187 VAL A N 1
ATOM 1551 C CA . VAL A 1 187 ? -1.974 -4.820 -9.577 1.00 53.56 187 VAL A CA 1
ATOM 1552 C C . VAL A 1 187 ? -2.455 -3.687 -8.653 1.00 53.56 187 VAL A C 1
ATOM 1554 O O . VAL A 1 187 ? -2.415 -3.821 -7.431 1.00 53.56 187 VAL A O 1
ATOM 1557 N N . SER A 1 188 ? -2.919 -2.579 -9.235 1.00 45.41 188 SER A N 1
ATOM 1558 C CA . SER A 1 188 ? -3.532 -1.444 -8.547 1.00 45.41 188 SER A CA 1
ATOM 1559 C C . SER A 1 188 ? -5.045 -1.642 -8.444 1.00 45.41 188 SER A C 1
ATOM 1561 O O . SER A 1 188 ? -5.572 -1.667 -7.311 1.00 45.41 188 SER A O 1
#

pLDDT: mean 83.82, std 12.77, range [42.38, 97.19]

InterPro domains:
  IPR027267 AH/BAR domain superfamily [G3DSA:1.20.1270.60] (15-187)
  IPR027267 AH/BAR domain superfamily [SSF103657] (21-186)